Protein AF-A0A7C0Y5J4-F1 (afdb_monomer)

Sequence (290 aa):
MSEIYCEYLAYPEKRGIYLGRISNFKIEWIDSLYAYLISPEVGRLKFRYHKSFNPKFIKEIFTFKKYNKVFIGIKGFEETPEIDIGLSERFLYPKVLVCCCLYRNNLKVIDNILKAIKYADINDIECDILFMYSDPYPQFSPFYLKNIAFKLEKARKIAIRENYDYMMLIEDDVLVPEDAIVTLLDYSHVAPVVAGYYKLYKGDYFGKLCGKKQKGIWLTENDIKNKDFVEVWLTCFGCTLISKIVFRNIAFTTGIDGDFANKCDEFGFKRIIIPKVFCGHIDEEGKIIR

Nearest PDB structures (foldseek):
  8kab-assembly1_h  TM=5.634E-01  e=1.131E-01  Mycolicibacterium smegmatis MC2 155
  2q62-assembly2_F  TM=6.115E-01  e=2.664E-01  Sinorhizobium meliloti
  2fzv-assembly1_A  TM=5.832E-01  e=9.630E-01  Shigella flexneri 2a str. 2457T
  2fzv-assembly1_C  TM=5.676E-01  e=1.478E+00  Shigella flexneri 2a str. 2457T
  2fzv-assembly1_B  TM=5.386E-01  e=1.776E+00  Shigella flexneri 2a str. 2457T

Organism: Desulfofervidus auxilii (NCBI:txid1621989)

Solvent-accessible surface area (backbone atoms only — not comparable to full-atom values): 17068 Å² total; per-residue (Å²): 139,86,83,65,86,55,88,74,89,82,86,90,83,86,91,85,91,87,89,83,83,95,82,78,84,80,86,68,85,50,90,96,42,54,70,45,87,44,74,90,82,72,76,61,68,70,67,55,76,60,91,89,60,66,72,86,43,62,74,43,78,47,76,50,77,56,95,95,37,37,29,44,37,53,41,56,74,94,64,90,73,88,69,59,71,70,70,66,83,84,74,80,47,62,34,33,39,40,36,30,61,36,84,54,95,41,62,71,33,54,56,33,51,52,46,17,48,54,48,25,46,79,67,57,30,50,69,49,81,46,80,41,72,84,59,95,48,62,80,53,88,76,34,41,34,51,32,45,6,52,49,52,36,50,51,41,53,48,37,61,73,76,62,39,47,29,38,32,34,32,36,44,43,32,37,60,47,44,58,37,62,54,60,41,54,74,44,46,86,79,21,53,27,28,22,43,35,36,59,36,82,58,76,101,43,53,75,34,37,53,29,18,59,41,94,94,38,65,35,51,71,77,73,42,59,96,41,80,59,37,77,31,51,30,62,46,57,46,40,25,39,35,27,43,78,48,56,74,74,51,81,47,80,55,50,46,48,67,59,55,27,52,52,29,58,78,72,68,51,48,34,33,35,31,61,83,35,62,27,35,30,43,50,98,88,67,49,80,46,121

Structure (mmCIF, N/CA/C/O backbone):
data_AF-A0A7C0Y5J4-F1
#
_entry.id   AF-A0A7C0Y5J4-F1
#
loop_
_atom_site.group_PDB
_atom_site.id
_atom_site.type_symbol
_atom_site.label_atom_id
_atom_site.label_alt_id
_atom_site.label_comp_id
_atom_site.label_asym_id
_atom_site.label_entity_id
_atom_site.label_seq_id
_atom_site.pdbx_PDB_ins_code
_atom_site.Cartn_x
_atom_site.Cartn_y
_atom_site.Cartn_z
_atom_site.occupancy
_atom_site.B_iso_or_equiv
_atom_site.auth_seq_id
_atom_site.auth_comp_id
_atom_site.auth_asym_id
_atom_site.auth_atom_id
_atom_site.pdbx_PDB_model_num
ATOM 1 N N . MET A 1 1 ? -41.079 -4.374 17.835 1.00 34.44 1 MET A N 1
ATOM 2 C CA . MET A 1 1 ? -39.702 -4.355 18.364 1.00 34.44 1 MET A CA 1
ATOM 3 C C . MET A 1 1 ? -39.413 -2.906 18.659 1.00 34.44 1 MET A C 1
ATOM 5 O O . MET A 1 1 ? -39.765 -2.082 17.825 1.00 34.44 1 MET A O 1
ATOM 9 N N . SER A 1 2 ? -38.888 -2.610 19.838 1.00 26.62 2 SER A N 1
ATOM 10 C CA . SER A 1 2 ? -38.654 -1.240 20.295 1.00 26.62 2 SER A CA 1
ATOM 11 C C . SER A 1 2 ? -37.152 -1.088 20.536 1.00 26.62 2 SER A C 1
ATOM 13 O O . SER A 1 2 ? -36.527 -2.025 21.026 1.00 26.62 2 SER A O 1
ATOM 15 N N . GLU A 1 3 ? -36.562 0.039 20.141 1.00 30.75 3 GLU A N 1
ATOM 16 C CA . GLU A 1 3 ? -35.112 0.268 20.196 1.00 30.75 3 GLU A CA 1
ATOM 17 C C . GLU A 1 3 ? -34.807 1.432 21.146 1.00 30.75 3 GLU A C 1
ATOM 19 O O . GLU A 1 3 ? -35.548 2.413 21.179 1.00 30.75 3 GLU A O 1
ATOM 24 N N . ILE A 1 4 ? -33.723 1.326 21.917 1.00 30.16 4 ILE A N 1
ATOM 25 C CA . ILE A 1 4 ? -33.172 2.424 22.723 1.00 30.16 4 ILE A CA 1
ATOM 26 C C . ILE A 1 4 ? -31.728 2.627 22.271 1.00 30.16 4 ILE A C 1
ATOM 28 O O . ILE A 1 4 ? -30.975 1.659 22.149 1.00 30.16 4 ILE A O 1
ATOM 32 N N . TYR A 1 5 ? -31.355 3.879 22.019 1.00 30.78 5 TYR A N 1
ATOM 33 C CA . TYR A 1 5 ? -30.001 4.279 21.650 1.00 30.78 5 TYR A CA 1
ATOM 34 C C . TYR A 1 5 ? -29.355 4.989 22.841 1.00 30.78 5 TYR A C 1
ATOM 36 O O . TYR A 1 5 ? -29.957 5.897 23.406 1.00 30.78 5 TYR A O 1
ATOM 44 N N . CYS A 1 6 ? -28.136 4.592 23.209 1.00 28.86 6 CYS A N 1
ATOM 45 C CA . CYS A 1 6 ? -27.319 5.319 24.176 1.00 28.86 6 CYS A CA 1
ATOM 46 C C . CYS A 1 6 ? -26.023 5.751 23.480 1.00 28.86 6 CYS A C 1
ATOM 48 O O . CYS A 1 6 ? -25.280 4.913 22.964 1.00 28.86 6 CYS A O 1
ATOM 50 N N . GLU A 1 7 ? -25.770 7.056 23.420 1.00 25.00 7 GLU A N 1
ATOM 51 C CA . GLU A 1 7 ? -24.498 7.605 22.949 1.00 25.00 7 GLU A CA 1
ATOM 52 C C . GLU A 1 7 ? -23.552 7.773 24.135 1.00 25.00 7 GLU A C 1
ATOM 54 O O . GLU A 1 7 ? -23.959 8.258 25.189 1.00 25.00 7 GLU A O 1
ATOM 59 N N . TYR A 1 8 ? -22.291 7.377 23.967 1.00 29.64 8 TYR A N 1
ATOM 60 C CA . TYR A 1 8 ? -21.239 7.668 24.934 1.00 29.64 8 TYR A CA 1
ATOM 61 C C . TYR A 1 8 ? -20.056 8.322 24.219 1.00 29.64 8 TYR A C 1
ATOM 63 O O . TYR A 1 8 ? -19.626 7.854 23.165 1.00 29.64 8 TYR A O 1
ATOM 71 N N . LEU A 1 9 ? -19.548 9.408 24.803 1.00 22.73 9 LEU A N 1
ATOM 72 C CA . LEU A 1 9 ? -18.337 10.118 24.395 1.00 22.73 9 LEU A CA 1
ATOM 73 C C . LEU A 1 9 ? -17.211 9.717 25.353 1.00 22.73 9 LEU A C 1
ATOM 75 O O . LEU A 1 9 ? -17.294 9.998 26.548 1.00 22.73 9 LEU A O 1
ATOM 79 N N . ALA A 1 10 ? -16.158 9.070 24.852 1.00 27.45 10 ALA A N 1
ATOM 80 C CA . ALA A 1 10 ? -14.975 8.743 25.646 1.00 27.45 10 ALA A CA 1
ATOM 81 C C . ALA A 1 10 ? -13.739 9.483 25.110 1.00 27.45 10 ALA A C 1
ATOM 83 O O . ALA A 1 10 ? -13.382 9.348 23.943 1.00 27.45 10 ALA A O 1
ATOM 84 N N . TYR A 1 11 ? -13.088 10.255 25.984 1.00 25.83 11 TYR A N 1
ATOM 85 C CA . TYR A 1 11 ? -11.774 10.868 25.755 1.00 25.83 11 TYR A CA 1
ATOM 86 C C . TYR A 1 11 ? -10.644 9.850 26.041 1.00 25.83 11 TYR A C 1
ATOM 88 O O . TYR A 1 11 ? -10.776 9.082 27.001 1.00 25.83 11 TYR A O 1
ATOM 96 N N . PRO A 1 12 ? -9.531 9.829 25.274 1.00 31.94 12 PRO A N 1
ATOM 97 C CA . PRO A 1 12 ? -8.505 8.799 25.406 1.00 31.94 12 PRO A CA 1
ATOM 98 C C . PRO A 1 12 ? -7.294 9.269 26.228 1.00 31.94 12 PRO A C 1
ATOM 100 O O . PRO A 1 12 ? -6.627 10.227 25.852 1.00 31.94 12 PRO A O 1
ATOM 103 N N . GLU A 1 13 ? -6.919 8.525 27.274 1.00 27.00 13 GLU A N 1
ATOM 104 C CA . GLU A 1 13 ? -5.532 8.492 27.762 1.00 27.00 13 GLU A CA 1
ATOM 105 C C . GLU A 1 13 ? -5.071 7.048 28.083 1.00 27.00 13 GLU A C 1
ATOM 107 O O . GLU A 1 13 ? -5.558 6.407 29.008 1.00 27.00 13 GLU A O 1
ATOM 112 N N . LYS A 1 14 ? -4.113 6.589 27.257 1.00 25.12 14 LYS A N 1
ATOM 113 C CA . LYS A 1 14 ? -3.015 5.597 27.414 1.00 25.12 14 LYS A CA 1
ATOM 114 C C . LYS A 1 14 ? -3.241 4.135 27.906 1.00 25.12 14 LYS A C 1
ATOM 116 O O . LYS A 1 14 ? -3.416 3.879 29.087 1.00 25.12 14 LYS A O 1
ATOM 121 N N . ARG A 1 15 ? -2.926 3.222 26.955 1.00 25.16 15 ARG A N 1
ATOM 122 C CA . ARG A 1 15 ? -2.041 2.008 26.927 1.00 25.16 15 ARG A CA 1
ATOM 123 C C . ARG A 1 15 ? -2.318 0.751 27.797 1.00 25.16 15 ARG A C 1
ATOM 125 O O . ARG A 1 15 ? -2.121 0.792 29.005 1.00 25.16 15 ARG A O 1
ATOM 132 N N . GLY A 1 16 ? -2.482 -0.409 27.120 1.00 22.36 16 GLY A N 1
ATOM 133 C CA . GLY A 1 16 ? -1.905 -1.721 27.520 1.00 22.36 16 GLY A CA 1
ATOM 134 C C . GLY A 1 16 ? -2.767 -3.012 27.404 1.00 22.36 16 GLY A C 1
ATOM 135 O O . GLY A 1 16 ? -3.570 -3.258 28.290 1.00 22.36 16 GLY A O 1
ATOM 136 N N . ILE A 1 17 ? -2.514 -3.819 26.349 1.00 23.14 17 ILE A N 1
ATOM 137 C CA . ILE A 1 17 ? -2.559 -5.302 26.084 1.00 23.14 17 ILE A CA 1
ATOM 138 C C . ILE A 1 17 ? -3.465 -6.266 26.922 1.00 23.14 17 ILE A C 1
ATOM 140 O O . ILE A 1 17 ? -3.307 -6.323 28.138 1.00 23.14 17 ILE A O 1
ATOM 144 N N . TYR A 1 18 ? -4.299 -7.118 26.267 1.00 23.81 18 TYR A N 1
ATOM 145 C CA . TYR A 1 18 ? -4.233 -8.620 26.201 1.00 23.81 18 TYR A CA 1
ATOM 146 C C . TYR A 1 18 ? -5.490 -9.335 25.621 1.00 23.81 18 TYR A C 1
ATOM 148 O O . TYR A 1 18 ? -6.624 -8.949 25.896 1.00 23.81 18 TYR A O 1
ATOM 156 N N . LEU A 1 19 ? -5.216 -10.437 24.894 1.00 22.19 19 LEU A N 1
ATOM 157 C CA . LEU A 1 19 ? -6.080 -11.469 24.273 1.00 22.19 19 LEU A CA 1
ATOM 158 C C . LEU A 1 19 ? -7.063 -12.204 25.214 1.00 22.19 19 LEU A C 1
ATOM 160 O O . LEU A 1 19 ? -6.762 -12.421 26.390 1.00 22.19 19 LEU A O 1
ATOM 164 N N . GLY A 1 20 ? -8.144 -12.772 24.647 1.00 20.27 20 GLY A N 1
ATOM 165 C CA . GLY A 1 20 ? -8.850 -13.907 25.266 1.00 20.27 20 GLY A CA 1
ATOM 166 C C . GLY A 1 20 ? -10.226 -14.298 24.699 1.00 20.27 20 GLY A C 1
ATOM 167 O O . GLY A 1 20 ? -11.223 -13.631 24.942 1.00 20.27 20 GLY A O 1
ATOM 168 N N . ARG A 1 21 ? -10.259 -15.466 24.046 1.00 22.14 21 ARG A N 1
ATOM 169 C CA . ARG A 1 21 ? -11.391 -16.301 23.589 1.00 22.14 21 ARG A CA 1
ATOM 170 C C . ARG A 1 21 ? -12.632 -16.316 24.510 1.00 22.14 21 ARG A C 1
ATOM 172 O O . ARG A 1 21 ? -12.532 -16.565 25.711 1.00 22.14 21 ARG A O 1
ATOM 179 N N . ILE A 1 22 ? -13.817 -16.179 23.906 1.00 28.86 22 ILE A N 1
ATOM 180 C CA . ILE A 1 22 ? -15.131 -16.359 24.545 1.00 28.86 22 ILE A CA 1
ATOM 181 C C . ILE A 1 22 ? -15.380 -17.856 24.768 1.00 28.86 22 ILE A C 1
ATOM 183 O O . ILE A 1 22 ? -15.808 -18.573 23.869 1.00 28.86 22 ILE A O 1
ATOM 187 N N . SER A 1 23 ? -15.109 -18.345 25.975 1.00 24.66 23 SER A N 1
ATOM 188 C CA . SER A 1 23 ? -15.739 -19.582 26.462 1.00 24.66 23 SER A CA 1
ATOM 189 C C . SER A 1 23 ? -15.919 -19.646 27.978 1.00 24.66 23 SER A C 1
ATOM 191 O O . SER A 1 23 ? -16.326 -20.685 28.471 1.00 24.66 23 SER A O 1
ATOM 193 N N . ASN A 1 24 ? -15.647 -18.577 28.735 1.00 25.75 24 ASN A N 1
ATOM 194 C CA . ASN A 1 24 ? -15.862 -18.548 30.185 1.00 25.75 24 ASN A CA 1
ATOM 195 C C . ASN A 1 24 ? -16.089 -17.108 30.669 1.00 25.75 24 ASN A C 1
ATOM 197 O O . ASN A 1 24 ? -15.150 -16.445 31.110 1.00 25.75 24 ASN A O 1
ATOM 201 N N . PHE A 1 25 ? -17.329 -16.616 30.624 1.00 33.91 25 PHE A N 1
ATOM 202 C CA . PHE A 1 25 ? -17.702 -15.515 31.510 1.00 33.91 25 PHE A CA 1
ATOM 203 C C . PHE A 1 25 ? -18.127 -16.091 32.854 1.00 33.91 25 PHE A C 1
ATOM 205 O O . PHE A 1 25 ? -19.089 -16.848 32.953 1.00 33.91 25 PHE A O 1
ATOM 212 N N . LYS A 1 26 ? -17.397 -15.708 33.899 1.00 30.56 26 LYS A N 1
ATOM 213 C CA . LYS A 1 26 ? -17.846 -15.859 35.275 1.00 30.56 26 LYS A CA 1
ATOM 214 C C . LYS A 1 26 ? -18.747 -14.662 35.567 1.00 30.56 26 LYS A C 1
ATOM 216 O O . LYS A 1 26 ? -18.272 -13.529 35.610 1.00 30.56 26 LYS A O 1
ATOM 221 N N . ILE A 1 27 ? -20.044 -14.911 35.704 1.00 35.75 27 ILE A N 1
ATOM 222 C CA . ILE A 1 27 ? -20.973 -13.935 36.272 1.00 35.75 27 ILE A CA 1
ATOM 223 C C . ILE A 1 27 ? -20.566 -13.797 37.738 1.00 35.75 27 ILE A C 1
ATOM 225 O O . ILE A 1 27 ? -20.721 -14.740 38.513 1.00 35.75 27 ILE A O 1
ATOM 229 N N . GLU A 1 28 ? -19.979 -12.665 38.114 1.00 32.00 28 GLU A N 1
ATOM 230 C CA . GLU A 1 28 ? -19.703 -12.381 39.519 1.00 32.00 28 GLU A CA 1
ATOM 231 C C . GLU A 1 28 ? -20.835 -11.531 40.081 1.00 32.00 28 GLU A C 1
ATOM 233 O O . GLU A 1 28 ? -21.078 -10.408 39.641 1.00 32.00 28 GLU A O 1
ATOM 238 N N . TRP A 1 29 ? -21.541 -12.110 41.050 1.00 29.05 29 TRP A N 1
ATOM 239 C CA . TRP A 1 29 ? -22.509 -11.403 41.871 1.00 29.05 29 TRP A CA 1
ATOM 240 C C . TRP A 1 29 ? -21.771 -10.363 42.710 1.00 29.05 29 TRP A C 1
ATOM 242 O O . TRP A 1 29 ? -20.965 -10.705 43.574 1.00 29.05 29 TRP A O 1
ATOM 252 N N . ILE A 1 30 ? -22.057 -9.092 42.456 1.00 33.50 30 ILE A N 1
ATOM 253 C CA . ILE A 1 30 ? -21.698 -7.999 43.351 1.00 33.50 30 ILE A CA 1
ATOM 254 C C . ILE A 1 30 ? -23.027 -7.367 43.729 1.00 33.50 30 ILE A C 1
ATOM 256 O O . ILE A 1 30 ? -23.650 -6.747 42.875 1.00 33.50 30 ILE A O 1
ATOM 260 N N . ASP A 1 31 ? -23.489 -7.634 44.952 1.00 32.06 31 ASP A N 1
ATOM 261 C CA . ASP A 1 31 ? -24.686 -7.084 45.600 1.00 32.06 31 ASP A CA 1
ATOM 262 C C . ASP A 1 31 ? -25.681 -6.396 44.653 1.00 32.06 31 ASP A C 1
ATOM 264 O O . ASP A 1 31 ? -25.620 -5.193 44.392 1.00 32.06 31 ASP A O 1
ATOM 268 N N . SER A 1 32 ? -26.644 -7.174 44.145 1.00 31.02 32 SER A N 1
ATOM 269 C CA . SER A 1 32 ? -27.769 -6.705 43.315 1.00 31.02 32 SER A CA 1
ATOM 270 C C . SER A 1 32 ? -27.401 -6.007 41.988 1.00 31.02 32 SER A C 1
ATOM 272 O O . SER A 1 32 ? -28.232 -5.303 41.409 1.00 31.02 32 SER A O 1
ATOM 274 N N . LEU A 1 33 ? -26.190 -6.234 41.461 1.00 32.16 33 LEU A N 1
ATOM 275 C CA . LEU A 1 33 ? -25.704 -5.635 40.217 1.00 32.16 33 LEU A CA 1
ATOM 276 C C . LEU A 1 33 ? -25.301 -6.682 39.164 1.00 32.16 33 LEU A C 1
ATOM 278 O O . LEU A 1 33 ? -24.493 -7.569 39.432 1.00 32.16 33 LEU A O 1
ATOM 282 N N . TYR A 1 34 ? -25.801 -6.530 37.934 1.00 39.12 34 TYR A N 1
ATOM 283 C CA . TYR A 1 34 ? -25.328 -7.283 36.766 1.00 39.12 34 TYR A CA 1
ATOM 284 C C . TYR A 1 34 ? -24.289 -6.443 36.020 1.00 39.12 34 TYR A C 1
ATOM 286 O O . TYR A 1 34 ? -24.596 -5.321 35.618 1.00 39.12 34 TYR A O 1
ATOM 294 N N . ALA A 1 35 ? -23.074 -6.968 35.843 1.00 34.62 35 ALA A N 1
ATOM 295 C CA . ALA A 1 35 ? -21.979 -6.280 35.162 1.00 34.62 35 ALA A CA 1
ATOM 296 C C . ALA A 1 35 ? -21.511 -7.072 33.930 1.00 34.62 35 ALA A C 1
ATOM 298 O O . ALA A 1 35 ? -21.142 -8.239 34.048 1.00 34.62 35 ALA A O 1
ATOM 299 N N . TYR A 1 36 ? -21.479 -6.425 32.763 1.00 43.66 36 TYR A N 1
ATOM 300 C CA . TYR A 1 36 ? -20.964 -7.004 31.514 1.00 43.66 36 TYR A CA 1
ATOM 301 C C . TYR A 1 36 ? -19.618 -6.383 31.142 1.00 43.66 36 TYR A C 1
ATOM 303 O O . TYR A 1 36 ? -19.475 -5.164 31.191 1.00 43.66 36 TYR A O 1
ATOM 311 N N . LEU A 1 37 ? -18.641 -7.213 30.768 1.00 35.62 37 LEU A N 1
ATOM 312 C CA . LEU A 1 37 ? -17.301 -6.791 30.354 1.00 35.62 37 LEU A CA 1
ATOM 313 C C . LEU A 1 37 ? -17.316 -6.288 28.906 1.00 35.62 37 LEU A C 1
ATOM 315 O O . LEU A 1 37 ? -17.623 -7.064 28.005 1.00 35.62 37 LEU A O 1
ATOM 319 N N . ILE A 1 38 ? -16.941 -5.031 28.667 1.00 43.78 38 ILE A N 1
ATOM 320 C CA . ILE A 1 38 ? -16.843 -4.467 27.314 1.00 43.78 38 ILE A CA 1
ATOM 321 C C . ILE A 1 38 ? -15.473 -3.806 27.129 1.00 43.78 38 ILE A C 1
ATOM 323 O O . ILE A 1 38 ? -14.980 -3.091 28.003 1.00 43.78 38 ILE A O 1
ATOM 327 N N . SER A 1 39 ? -14.833 -4.088 25.992 1.00 39.53 39 SER A N 1
ATOM 328 C CA . SER A 1 39 ? -13.571 -3.458 25.590 1.00 39.53 39 SER A CA 1
ATOM 329 C C . SER A 1 39 ? -13.777 -1.948 25.355 1.00 39.53 39 SER A C 1
ATOM 331 O O . SER A 1 39 ? -14.809 -1.564 24.803 1.00 39.53 39 SER A O 1
ATOM 333 N N . PRO A 1 40 ? -12.842 -1.071 25.765 1.00 36.41 40 PRO A N 1
ATOM 334 C CA . PRO A 1 40 ? -13.028 0.385 25.772 1.00 36.41 40 PRO A CA 1
ATOM 335 C C . PRO A 1 40 ? -13.153 1.081 24.399 1.00 36.41 40 PRO A C 1
ATOM 337 O O . PRO A 1 40 ? -13.309 2.298 24.380 1.00 36.41 40 PRO A O 1
ATOM 340 N N . GLU A 1 41 ? -13.124 0.365 23.273 1.00 38.25 41 GLU A N 1
ATOM 341 C CA . GLU A 1 41 ? -13.124 0.967 21.923 1.00 38.25 41 GLU A CA 1
ATOM 342 C C . GLU A 1 41 ? -14.487 0.947 21.201 1.00 38.25 41 GLU A C 1
ATOM 344 O O . GLU A 1 41 ? -14.592 1.328 20.037 1.00 38.25 41 GLU A O 1
ATOM 349 N N . VAL A 1 42 ? -15.571 0.552 21.875 1.00 40.97 42 VAL A N 1
ATOM 350 C CA . VAL A 1 42 ? -16.879 0.400 21.218 1.00 40.97 42 VAL A CA 1
ATOM 351 C C . VAL A 1 42 ? -17.672 1.713 21.189 1.00 40.97 42 VAL A C 1
ATOM 353 O O . VAL A 1 42 ? -18.189 2.182 22.204 1.00 40.97 42 VAL A O 1
ATOM 356 N N . GLY A 1 43 ? -17.844 2.268 19.987 1.00 39.81 43 GLY A N 1
ATOM 357 C CA . GLY A 1 43 ? -18.888 3.246 19.683 1.00 39.81 43 GLY A CA 1
ATOM 358 C C . GLY A 1 43 ? -20.273 2.586 19.661 1.00 39.81 43 GLY A C 1
ATOM 359 O O . GLY A 1 43 ? -20.471 1.604 18.959 1.00 39.81 43 GLY A O 1
ATOM 360 N N . ARG A 1 44 ? -21.222 3.154 20.421 1.00 37.06 44 ARG A N 1
ATOM 361 C CA . ARG A 1 44 ? -22.654 2.784 20.543 1.00 37.06 44 ARG A CA 1
ATOM 362 C C . ARG A 1 44 ? -22.943 1.290 20.795 1.00 37.06 44 ARG A C 1
ATOM 364 O O . ARG A 1 44 ? -22.905 0.459 19.895 1.00 37.06 44 ARG A O 1
ATOM 371 N N . LEU A 1 45 ? -23.411 0.969 22.002 1.00 40.03 45 LEU A N 1
ATOM 372 C CA . LEU A 1 45 ? -23.995 -0.342 22.298 1.00 40.03 45 LEU A CA 1
ATOM 373 C C . LEU A 1 45 ? -25.465 -0.413 21.887 1.00 40.03 45 LEU A C 1
ATOM 375 O O . LEU A 1 45 ? -26.266 0.453 22.243 1.00 40.03 45 LEU A O 1
ATOM 379 N N . LYS A 1 46 ? -25.826 -1.480 21.167 1.00 39.47 46 LYS A N 1
ATOM 380 C CA . LYS A 1 46 ? -27.211 -1.793 20.804 1.00 39.47 46 LYS A CA 1
ATOM 381 C C . LYS A 1 46 ? -27.719 -2.943 21.670 1.00 39.47 46 LYS A C 1
ATOM 383 O O . LYS A 1 46 ? -27.257 -4.069 21.533 1.00 39.47 46 LYS A O 1
ATOM 388 N N . PHE A 1 47 ? -28.705 -2.665 22.518 1.00 42.47 47 PHE A N 1
ATOM 389 C CA . PHE A 1 47 ? -29.407 -3.693 23.285 1.00 42.47 47 PHE A CA 1
ATOM 390 C C . PHE A 1 47 ? -30.610 -4.197 22.482 1.00 42.47 47 PHE A C 1
ATOM 392 O O . PHE A 1 47 ? -31.415 -3.400 21.993 1.00 42.47 47 PHE A O 1
ATOM 399 N N . ARG A 1 48 ? -30.749 -5.518 22.342 1.00 40.72 48 ARG A N 1
ATOM 400 C CA . ARG A 1 48 ? -31.993 -6.157 21.895 1.00 40.72 48 ARG A CA 1
ATOM 401 C C . ARG A 1 48 ? -32.609 -6.859 23.096 1.00 40.72 48 ARG A C 1
ATOM 403 O O . ARG A 1 48 ? -31.909 -7.522 23.845 1.00 40.72 48 ARG A O 1
ATOM 410 N N . TYR A 1 49 ? -33.912 -6.701 23.284 1.00 43.94 49 TYR A N 1
ATOM 411 C CA . TYR A 1 49 ? -34.652 -7.402 24.327 1.00 43.94 49 TYR A CA 1
ATOM 412 C C . TYR A 1 49 ? -35.879 -8.087 23.734 1.00 43.94 49 TYR A C 1
ATOM 414 O O . TYR A 1 49 ? -36.442 -7.646 22.725 1.00 43.94 49 TYR A O 1
ATOM 422 N N . HIS A 1 50 ? -36.276 -9.197 24.354 1.00 38.12 50 HIS A N 1
ATOM 423 C CA . HIS A 1 50 ? -37.445 -9.967 23.948 1.00 38.12 50 HIS A CA 1
ATOM 424 C C . HIS A 1 50 ? -38.726 -9.120 24.069 1.00 38.12 50 HIS A C 1
ATOM 426 O O . HIS A 1 50 ? -38.820 -8.246 24.925 1.00 38.12 50 HIS A O 1
ATOM 432 N N . LYS A 1 51 ? -39.750 -9.363 23.236 1.00 43.62 51 LYS A N 1
ATOM 433 C CA . LYS A 1 51 ? -40.990 -8.547 23.224 1.00 43.62 51 LYS A CA 1
ATOM 434 C C . LYS A 1 51 ? -41.764 -8.555 24.552 1.00 43.62 51 LYS A C 1
ATOM 436 O O . LYS A 1 51 ? -42.569 -7.657 24.771 1.00 43.62 51 LYS A O 1
ATOM 441 N N . SER A 1 52 ? -41.546 -9.558 25.400 1.00 43.44 52 SER A N 1
ATOM 442 C CA . SER A 1 52 ? -42.125 -9.642 26.749 1.00 43.44 52 SER A CA 1
ATOM 443 C C . SER A 1 52 ? -41.399 -8.768 27.777 1.00 43.44 52 SER A C 1
ATOM 445 O O . SER A 1 52 ? -41.904 -8.582 28.879 1.00 43.44 52 SER A O 1
ATOM 447 N N . PHE A 1 53 ? -40.231 -8.221 27.435 1.00 44.66 53 PHE A N 1
ATOM 448 C CA . PHE A 1 53 ? -39.448 -7.363 28.312 1.00 44.66 53 PHE A CA 1
ATOM 449 C C . PHE A 1 53 ? -39.977 -5.928 28.263 1.00 44.66 53 PHE A C 1
ATOM 451 O O . PHE A 1 53 ? -40.048 -5.306 27.200 1.00 44.66 53 PHE A O 1
ATOM 458 N N . ASN A 1 54 ? -40.346 -5.392 29.425 1.00 54.44 54 ASN A N 1
ATOM 459 C CA . ASN A 1 54 ? -40.813 -4.020 29.555 1.00 54.44 54 ASN A CA 1
ATOM 460 C C . ASN A 1 54 ? -39.626 -3.102 29.915 1.00 54.44 54 ASN A C 1
ATOM 462 O O . ASN A 1 54 ? -39.142 -3.142 31.047 1.00 54.44 54 ASN A O 1
ATOM 466 N N . PRO A 1 55 ? -39.156 -2.237 28.999 1.00 51.66 55 PRO A N 1
ATOM 467 C CA . PRO A 1 55 ? -37.979 -1.395 29.225 1.00 51.66 55 PRO A CA 1
ATOM 468 C C . PRO A 1 55 ? -38.152 -0.365 30.353 1.00 51.66 55 PRO A C 1
ATOM 470 O O . PRO A 1 55 ? -37.162 0.208 30.796 1.00 51.66 55 PRO A O 1
ATOM 473 N N . LYS A 1 56 ? -39.374 -0.155 30.868 1.00 58.59 56 LYS A N 1
ATOM 474 C CA . LYS A 1 56 ? -39.639 0.725 32.022 1.00 58.59 56 LYS A CA 1
ATOM 475 C C . LYS A 1 56 ? -38.979 0.259 33.328 1.00 58.59 56 LYS A C 1
ATOM 477 O O . LYS A 1 56 ? -38.936 1.036 34.277 1.00 58.59 56 LYS A O 1
ATOM 482 N N . PHE A 1 57 ? -38.481 -0.977 33.390 1.00 54.78 57 PHE A N 1
ATOM 483 C CA . PHE A 1 57 ? -37.771 -1.506 34.559 1.00 54.78 57 PHE A CA 1
ATOM 484 C C . PHE A 1 57 ? -36.278 -1.150 34.584 1.00 54.78 57 PHE A C 1
ATOM 486 O O . PHE A 1 57 ? -35.639 -1.263 35.626 1.00 54.78 57 PHE A O 1
ATOM 493 N N . ILE A 1 58 ? -35.715 -0.657 33.478 1.00 57.56 58 ILE A N 1
ATOM 494 C CA . ILE A 1 58 ? -34.346 -0.139 33.475 1.00 57.56 58 ILE A CA 1
ATOM 495 C C . ILE A 1 58 ? -34.378 1.254 34.104 1.00 57.56 58 ILE A C 1
ATOM 497 O O . ILE A 1 58 ? -34.776 2.226 33.465 1.00 57.56 58 ILE A O 1
ATOM 501 N N . LYS A 1 59 ? -33.979 1.344 35.375 1.00 57.09 59 LYS A N 1
ATOM 502 C CA . LYS A 1 59 ? -33.900 2.624 36.090 1.00 57.09 59 LYS A CA 1
ATOM 503 C C . LYS A 1 59 ? -32.633 3.386 35.721 1.00 57.09 59 LYS A C 1
ATOM 505 O O . LYS A 1 59 ? -32.655 4.609 35.663 1.00 57.09 59 LYS A O 1
ATOM 510 N N . GLU A 1 60 ? -31.542 2.664 35.480 1.00 56.62 60 GLU A N 1
ATOM 511 C CA . GLU A 1 60 ? -30.235 3.256 35.211 1.00 56.62 60 GLU A CA 1
ATOM 512 C C . GLU A 1 60 ? -29.363 2.288 34.400 1.00 56.62 60 GLU A C 1
ATOM 514 O O . GLU A 1 60 ? -29.293 1.096 34.710 1.00 56.62 60 GLU A O 1
ATOM 519 N N . ILE A 1 61 ? -28.683 2.809 33.377 1.00 57.84 61 ILE A N 1
ATOM 520 C CA . ILE A 1 61 ? -27.550 2.151 32.719 1.00 57.84 61 ILE A CA 1
ATOM 521 C C . ILE A 1 61 ? -26.336 3.005 33.039 1.00 57.84 61 ILE A C 1
ATOM 523 O O . ILE A 1 61 ? -26.349 4.209 32.787 1.00 57.84 61 ILE A O 1
ATOM 527 N N . PHE A 1 62 ? -25.290 2.395 33.574 1.00 53.00 62 PHE A N 1
ATOM 528 C CA . PHE A 1 62 ? -24.068 3.112 33.898 1.00 53.00 62 PHE A CA 1
ATOM 529 C C . PHE A 1 62 ? -22.846 2.298 33.510 1.00 53.00 62 PHE A C 1
ATOM 531 O O . PHE A 1 62 ? -22.865 1.069 33.457 1.00 53.00 62 PHE A O 1
ATOM 538 N N . THR A 1 63 ? -21.756 3.003 33.240 1.00 49.81 63 THR A N 1
ATOM 539 C CA . THR A 1 63 ? -20.450 2.396 33.011 1.00 49.81 63 THR A CA 1
ATOM 540 C C . THR A 1 63 ? -19.580 2.596 34.235 1.00 49.81 63 THR A C 1
ATOM 542 O O . THR A 1 63 ? -19.546 3.694 34.788 1.00 49.81 63 THR A O 1
ATOM 545 N N . PHE A 1 64 ? -18.812 1.587 34.626 1.00 46.41 64 PHE A N 1
ATOM 546 C CA . PHE A 1 64 ? -17.772 1.759 35.636 1.00 46.41 64 PHE A CA 1
ATOM 547 C C . PHE A 1 64 ? -16.482 1.061 35.215 1.00 46.41 64 PHE A C 1
ATOM 549 O O . PHE A 1 64 ? -16.500 0.079 34.474 1.00 46.41 64 PHE A O 1
ATOM 556 N N . LYS A 1 65 ? -15.342 1.590 35.665 1.00 42.91 65 LYS A N 1
ATOM 557 C CA . LYS A 1 65 ? -14.025 0.996 35.416 1.00 42.91 65 LYS A CA 1
ATOM 558 C C . LYS A 1 65 ? -13.551 0.245 36.654 1.00 42.91 65 LYS A C 1
ATOM 560 O O . LYS A 1 65 ? -13.534 0.807 37.745 1.00 42.91 65 LYS A O 1
ATOM 565 N N . LYS A 1 66 ? -13.121 -1.005 36.482 1.00 39.91 66 LYS A N 1
ATOM 566 C CA . LYS A 1 66 ? -12.456 -1.795 37.533 1.00 39.91 66 LYS A CA 1
ATOM 567 C C . LYS A 1 66 ? -11.355 -2.636 36.893 1.00 39.91 66 LYS A C 1
ATOM 569 O O . LYS A 1 66 ? -11.578 -3.208 35.835 1.00 39.91 66 LYS A O 1
ATOM 574 N N . TYR A 1 67 ? -10.168 -2.700 37.494 1.00 41.03 67 TYR A N 1
ATOM 575 C CA . TYR A 1 67 ? -9.039 -3.496 36.974 1.00 41.03 67 TYR A CA 1
ATOM 576 C C . TYR A 1 67 ? -8.753 -3.281 35.472 1.00 41.03 67 TYR A C 1
ATOM 578 O O . TYR A 1 67 ? -8.604 -4.242 34.723 1.00 41.03 67 TYR A O 1
ATOM 586 N N . ASN A 1 68 ? -8.733 -2.022 35.019 1.00 40.69 68 ASN A N 1
ATOM 587 C CA . ASN A 1 68 ? -8.515 -1.639 33.612 1.00 40.69 68 ASN A CA 1
ATOM 588 C C . ASN A 1 68 ? -9.551 -2.177 32.607 1.00 40.69 68 ASN A C 1
ATOM 590 O O . ASN A 1 68 ? -9.311 -2.177 31.404 1.00 40.69 68 ASN A O 1
ATOM 594 N N . LYS A 1 69 ? -10.726 -2.592 33.083 1.00 41.44 69 LYS A N 1
ATOM 595 C CA . LYS A 1 69 ? -11.847 -3.073 32.271 1.00 41.44 69 LYS A CA 1
ATOM 596 C C . LYS A 1 69 ? -13.036 -2.121 32.402 1.00 41.44 69 LYS A C 1
ATOM 598 O O . LYS A 1 69 ? -13.263 -1.584 33.489 1.00 41.44 69 LYS A O 1
ATOM 603 N N . VAL A 1 70 ? -13.775 -1.897 31.311 1.00 44.59 70 VAL A N 1
ATOM 604 C CA . VAL A 1 70 ? -15.046 -1.155 31.334 1.00 44.59 70 VAL A CA 1
ATOM 605 C C . VAL A 1 70 ? -16.176 -2.157 31.526 1.00 44.59 70 VAL A C 1
ATOM 607 O O . VAL A 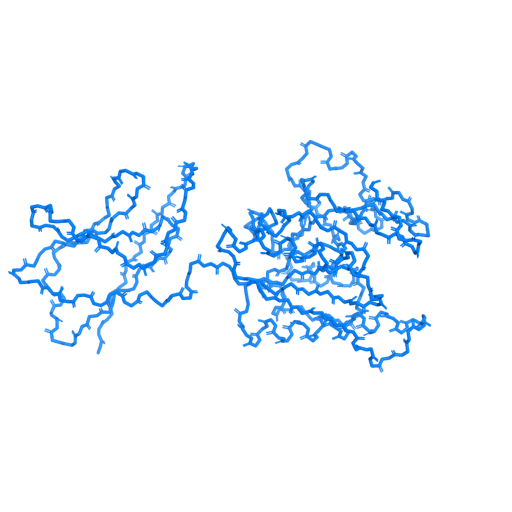1 70 ? -16.271 -3.157 30.816 1.00 44.59 70 VAL A O 1
ATOM 610 N N . PHE A 1 71 ? -17.022 -1.886 32.508 1.00 48.12 71 PHE A N 1
ATOM 611 C CA . PHE A 1 71 ? -18.208 -2.669 32.800 1.00 48.12 71 PHE A CA 1
ATOM 612 C C . PHE A 1 71 ? -19.447 -1.844 32.502 1.00 48.12 71 PHE A C 1
ATOM 614 O O . PHE A 1 71 ? -19.470 -0.653 32.813 1.00 48.12 71 PHE A O 1
ATOM 621 N N . ILE A 1 72 ? -20.481 -2.479 31.958 1.00 55.44 72 ILE A N 1
ATOM 622 C CA . ILE A 1 72 ? -21.830 -1.908 31.936 1.00 55.44 72 ILE A CA 1
ATOM 623 C C . ILE A 1 72 ? -22.639 -2.541 33.051 1.00 55.44 72 ILE A C 1
ATOM 625 O O . ILE A 1 72 ? -22.848 -3.754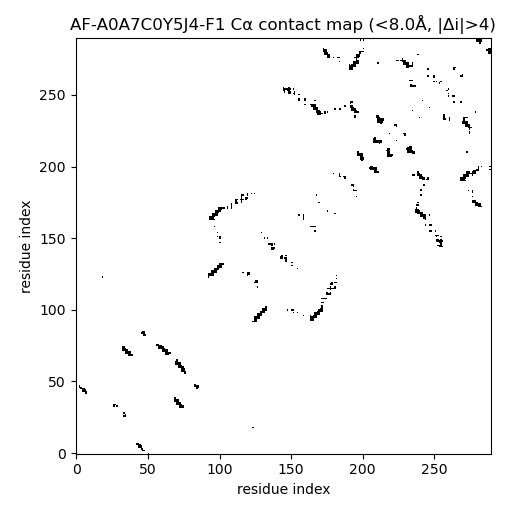 33.056 1.00 55.44 72 ILE A O 1
ATOM 629 N N . GLY A 1 73 ? -23.070 -1.698 33.984 1.00 54.56 73 GLY A N 1
ATOM 630 C CA . GLY A 1 73 ? -24.057 -2.010 35.000 1.00 54.56 73 GLY A CA 1
ATOM 631 C C . GLY A 1 73 ? -25.448 -1.602 34.531 1.00 54.56 73 GLY A C 1
ATOM 632 O O . GLY A 1 73 ? -25.632 -0.515 33.979 1.00 54.56 73 GLY A O 1
ATOM 633 N N . ILE A 1 74 ? -26.435 -2.461 34.769 1.00 60.44 74 ILE A N 1
ATOM 634 C CA . ILE A 1 74 ? -27.851 -2.121 34.598 1.00 60.44 74 ILE A CA 1
ATOM 635 C C . ILE A 1 74 ? -28.532 -2.274 35.957 1.00 60.44 74 ILE A C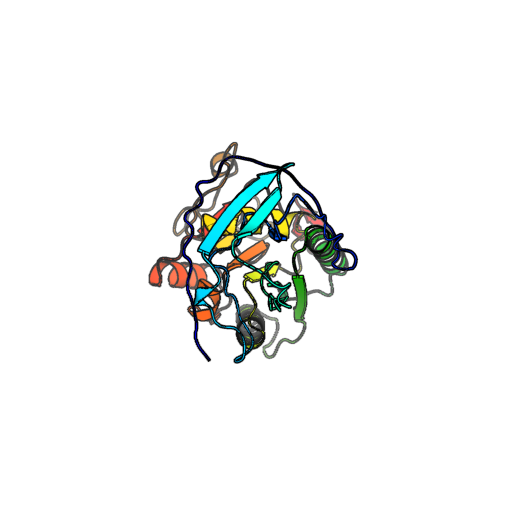 1
ATOM 637 O O . ILE A 1 74 ? -28.441 -3.330 36.585 1.00 60.44 74 ILE A O 1
ATOM 641 N N . LYS A 1 75 ? -29.207 -1.219 36.420 1.00 54.91 75 LYS A N 1
ATOM 642 C CA . LYS A 1 75 ? -29.903 -1.179 37.711 1.00 54.91 75 LYS A CA 1
ATOM 643 C C . LYS A 1 75 ? -31.415 -1.163 37.496 1.00 54.91 75 LYS A C 1
ATOM 645 O O . LYS A 1 75 ? -31.917 -0.358 36.711 1.00 54.91 75 LYS A O 1
ATOM 650 N N . GLY A 1 76 ? -32.139 -1.998 38.248 1.00 55.59 76 GLY A N 1
ATOM 651 C CA . GLY A 1 76 ? -33.609 -1.946 38.313 1.00 55.59 76 GLY A CA 1
ATOM 652 C C . GLY A 1 76 ? -34.374 -3.258 38.109 1.00 55.59 76 GLY A C 1
ATOM 653 O O . GLY A 1 76 ? -35.575 -3.200 37.874 1.00 55.59 76 GLY A O 1
ATOM 654 N N . PHE A 1 77 ? -33.733 -4.422 38.217 1.00 54.03 77 PHE A N 1
ATOM 655 C CA . PHE A 1 77 ? -34.412 -5.711 38.049 1.00 54.03 77 PHE A CA 1
ATOM 656 C C . PHE A 1 77 ? -34.908 -6.290 39.382 1.00 54.03 77 PHE A C 1
ATOM 658 O O . PHE A 1 77 ? -34.118 -6.422 40.313 1.00 54.03 77 PHE A O 1
ATOM 665 N N . GLU A 1 78 ? -36.193 -6.652 39.457 1.00 46.50 78 GLU A N 1
ATOM 666 C CA . GLU A 1 78 ? -36.746 -7.501 40.533 1.00 46.50 78 GLU A CA 1
ATOM 667 C C . GLU A 1 78 ? -36.592 -9.002 40.210 1.00 46.50 78 GLU A C 1
ATOM 669 O O . GLU A 1 78 ? -36.492 -9.816 41.121 1.00 46.50 78 GLU A O 1
ATOM 674 N N . GLU A 1 79 ? -36.460 -9.361 38.927 1.00 46.75 79 GLU A N 1
ATOM 675 C CA . GLU A 1 79 ? -36.187 -10.722 38.443 1.00 46.75 79 GLU A CA 1
ATOM 676 C C . GLU A 1 79 ? -35.101 -10.695 37.359 1.00 46.75 79 GLU A C 1
ATOM 678 O O . GLU A 1 79 ? -35.024 -9.741 36.584 1.00 46.75 79 GLU A O 1
ATOM 683 N N . THR A 1 80 ? -34.250 -11.726 37.310 1.00 41.66 80 THR A N 1
ATOM 684 C CA . THR A 1 80 ? -33.124 -11.856 36.371 1.00 41.66 80 THR A CA 1
ATOM 685 C C . THR A 1 80 ? -33.624 -11.918 34.924 1.00 41.66 80 THR A C 1
ATOM 687 O O . THR A 1 80 ? -34.166 -12.949 34.524 1.00 41.66 80 THR A O 1
ATOM 690 N N . PRO A 1 81 ? -33.448 -10.877 34.090 1.00 42.84 81 PRO A N 1
ATOM 691 C CA . PRO A 1 81 ? -33.764 -11.006 32.680 1.00 42.84 81 PRO A CA 1
ATOM 692 C C . PRO A 1 81 ? -32.625 -11.744 31.981 1.00 42.84 81 PRO A C 1
ATOM 694 O O . PRO A 1 81 ? -31.456 -11.384 32.135 1.00 42.84 81 PRO A O 1
ATOM 697 N N . GLU A 1 82 ? -32.963 -12.719 31.144 1.00 38.41 82 GLU A N 1
ATOM 698 C CA . GLU A 1 82 ? -32.063 -13.139 30.073 1.00 38.41 82 GLU A CA 1
ATOM 699 C C . GLU A 1 82 ? -31.926 -11.972 29.087 1.00 38.41 82 GLU A C 1
ATOM 701 O O . GLU A 1 82 ? -32.829 -11.670 28.302 1.00 38.41 82 GLU A O 1
ATOM 706 N N . ILE A 1 83 ? -30.805 -11.257 29.174 1.00 42.91 83 ILE A N 1
ATOM 707 C CA . ILE A 1 83 ? -30.436 -10.223 28.211 1.00 42.91 83 ILE A CA 1
ATOM 708 C C . ILE A 1 83 ? -29.534 -10.885 27.176 1.00 42.91 83 ILE A C 1
ATOM 710 O O . ILE A 1 83 ? -28.353 -11.117 27.424 1.00 42.91 83 ILE A O 1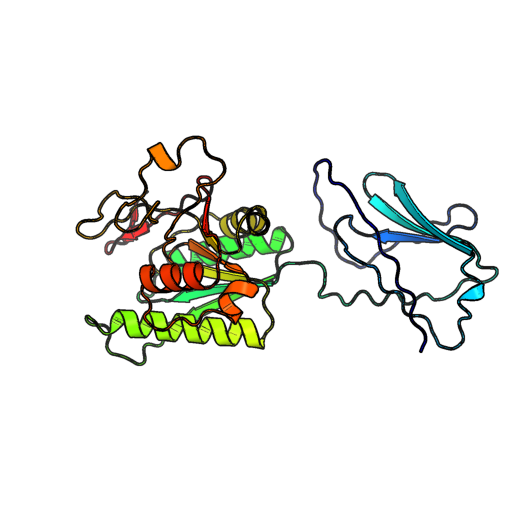
ATOM 714 N N . ASP A 1 84 ? -30.092 -11.165 26.001 1.00 38.16 84 ASP A N 1
ATOM 715 C CA . ASP A 1 84 ? -29.303 -11.545 24.835 1.00 38.16 84 ASP A CA 1
ATOM 716 C C . ASP A 1 84 ? -28.626 -10.289 24.266 1.00 38.16 84 ASP A C 1
ATOM 718 O O . ASP A 1 84 ? -29.194 -9.524 23.475 1.00 38.16 84 ASP A O 1
ATOM 722 N N . ILE A 1 85 ? -27.404 -10.025 24.730 1.00 45.50 85 ILE A N 1
ATOM 723 C CA . ILE A 1 85 ? -26.537 -9.028 24.111 1.00 45.50 85 ILE A CA 1
ATOM 724 C C . ILE A 1 85 ? -25.986 -9.666 22.839 1.00 45.50 85 ILE A C 1
ATOM 726 O O . ILE A 1 85 ? -24.882 -10.204 22.824 1.00 45.50 85 ILE A O 1
ATOM 730 N N . GLY A 1 86 ? -26.766 -9.585 21.762 1.00 38.41 86 GLY A N 1
ATOM 731 C CA . GLY A 1 86 ? -26.319 -9.924 20.418 1.00 38.41 86 GLY A CA 1
ATOM 732 C C . GLY A 1 86 ? -25.226 -8.961 19.954 1.00 38.41 86 GLY A C 1
ATOM 733 O O . GLY A 1 86 ? -25.476 -8.076 19.135 1.00 38.41 86 GLY A O 1
ATOM 734 N N . LEU A 1 87 ? -24.013 -9.118 20.482 1.00 39.47 87 LEU A N 1
ATOM 735 C CA . LEU A 1 87 ? -22.802 -8.624 19.849 1.00 39.47 87 LEU A CA 1
ATOM 736 C C . LEU A 1 87 ? -22.657 -9.465 18.586 1.00 39.47 87 LEU A C 1
ATOM 738 O O . LEU A 1 87 ? -22.304 -10.638 18.663 1.00 39.47 87 LEU A O 1
ATOM 742 N N . SER A 1 88 ? -22.986 -8.919 17.412 1.00 40.06 88 SER A N 1
ATOM 743 C CA . SER A 1 88 ? -22.583 -9.617 16.194 1.00 40.06 88 SER A CA 1
ATOM 744 C C . SER A 1 88 ? -21.059 -9.669 16.223 1.00 40.06 88 SER A C 1
ATOM 746 O O . SER A 1 88 ? -20.426 -8.614 16.193 1.00 40.06 88 SER A O 1
ATOM 748 N N . GLU A 1 89 ? -20.491 -10.871 16.305 1.00 45.50 89 GLU A N 1
ATOM 749 C CA . GLU A 1 89 ? -19.055 -11.149 16.488 1.00 45.50 89 GLU A CA 1
ATOM 750 C C . GLU A 1 89 ? -18.144 -10.383 15.511 1.00 45.50 89 GLU A C 1
ATOM 752 O O . GLU A 1 89 ? -16.967 -10.167 15.770 1.00 45.50 89 GLU A O 1
ATOM 757 N N . ARG A 1 90 ? -18.713 -9.887 14.411 1.00 44.88 90 ARG A N 1
ATOM 758 C CA . ARG A 1 90 ? -18.055 -9.142 13.338 1.00 44.88 90 ARG A CA 1
ATOM 759 C C . ARG A 1 90 ? -17.577 -7.720 13.677 1.00 44.88 90 ARG A C 1
ATOM 761 O O . ARG A 1 90 ? -17.206 -7.004 12.754 1.00 44.88 90 ARG A O 1
ATOM 768 N N . PHE A 1 91 ? -17.638 -7.275 14.934 1.00 48.06 91 PHE A N 1
ATOM 769 C CA . PHE A 1 91 ? -17.363 -5.873 15.298 1.00 48.06 91 PHE A CA 1
ATOM 770 C C . PHE A 1 91 ? -15.998 -5.582 15.921 1.00 48.06 91 PHE A C 1
ATOM 772 O O . PHE A 1 91 ? -15.723 -4.411 16.164 1.00 48.06 91 PHE A O 1
ATOM 779 N N . LEU A 1 92 ? -15.156 -6.575 16.206 1.00 65.25 92 LEU A N 1
ATOM 780 C CA . LEU A 1 92 ? -13.989 -6.308 17.057 1.00 65.25 92 LEU A CA 1
ATOM 781 C C . LEU A 1 92 ? -12.667 -6.128 16.313 1.00 65.25 92 LEU A C 1
ATOM 783 O O . LEU A 1 92 ? -11.789 -5.459 16.846 1.00 65.25 92 LEU A O 1
ATOM 787 N N . TYR A 1 93 ? -12.534 -6.646 15.093 1.00 81.00 93 TYR A N 1
ATOM 788 C CA . TYR A 1 93 ? -11.224 -6.783 14.463 1.00 81.00 93 TYR A CA 1
ATOM 789 C C . TYR A 1 93 ? -11.221 -6.252 13.029 1.00 81.00 93 TYR A C 1
ATOM 791 O O . TYR A 1 93 ? -12.135 -6.580 12.268 1.00 81.00 93 TYR A O 1
ATOM 799 N N . PRO A 1 94 ? -10.226 -5.431 12.636 1.00 93.06 94 PRO A N 1
ATOM 800 C CA . PRO A 1 94 ? -10.088 -4.992 11.254 1.00 93.06 94 PRO A CA 1
ATOM 801 C C . PRO A 1 94 ? -9.974 -6.194 10.315 1.00 93.06 94 PRO A C 1
ATOM 803 O O . PRO A 1 94 ? -9.131 -7.066 10.532 1.00 93.06 94 PRO A O 1
ATOM 806 N N . LYS A 1 95 ? -10.775 -6.217 9.243 1.00 95.56 95 LYS A N 1
ATOM 807 C CA . LYS A 1 95 ? -10.650 -7.227 8.185 1.00 95.56 95 LYS A CA 1
ATOM 808 C C . LYS A 1 95 ? -9.816 -6.680 7.023 1.00 95.56 95 LYS A C 1
ATOM 810 O O . LYS A 1 95 ? -10.231 -5.740 6.334 1.00 95.56 95 LYS A O 1
ATOM 815 N N . VAL A 1 96 ? -8.649 -7.275 6.777 1.00 97.94 96 VAL A N 1
ATOM 816 C CA . VAL A 1 96 ? -7.654 -6.831 5.786 1.00 97.94 96 VAL A CA 1
ATOM 817 C C . VAL A 1 96 ? -7.519 -7.848 4.653 1.00 97.94 96 VAL A C 1
ATOM 819 O O . VAL A 1 96 ? -7.273 -9.029 4.885 1.00 97.94 96 VAL A O 1
ATOM 822 N N . LEU A 1 97 ? -7.641 -7.388 3.405 1.00 98.31 97 LEU A N 1
ATOM 823 C CA . LEU A 1 97 ? -7.288 -8.190 2.233 1.00 98.31 97 LEU A CA 1
ATOM 824 C C . LEU A 1 97 ? -5.843 -7.887 1.831 1.00 98.31 97 LEU A C 1
ATOM 826 O O . LEU A 1 97 ? -5.562 -6.818 1.283 1.00 98.31 97 LEU A O 1
ATOM 830 N N . VAL A 1 98 ? -4.933 -8.828 2.062 1.00 97.88 98 VAL A N 1
ATOM 831 C CA . VAL A 1 98 ? -3.537 -8.731 1.624 1.00 97.88 98 VAL A CA 1
ATOM 832 C C . VAL A 1 98 ? -3.434 -9.199 0.175 1.00 97.88 98 VAL A C 1
ATOM 834 O O . VAL A 1 98 ? -3.696 -10.353 -0.155 1.00 97.88 98 VAL A O 1
ATOM 837 N N . CYS A 1 99 ? -3.070 -8.286 -0.716 1.00 96.94 99 CYS A N 1
ATOM 838 C CA . CYS A 1 99 ? -3.057 -8.475 -2.159 1.00 96.94 99 CYS A CA 1
ATOM 839 C C . CYS A 1 99 ? -1.617 -8.466 -2.663 1.00 96.94 99 CYS A C 1
ATOM 841 O O . CYS A 1 99 ? -0.915 -7.470 -2.486 1.00 96.94 99 CYS A O 1
ATOM 843 N N . CYS A 1 100 ? -1.206 -9.524 -3.361 1.00 95.06 100 CYS A N 1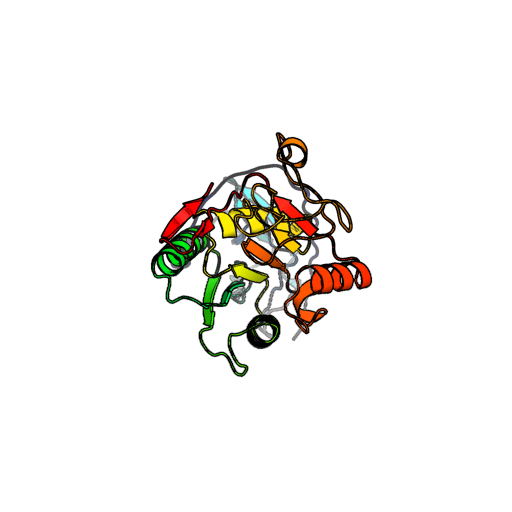
ATOM 844 C CA . CYS A 1 100 ? 0.102 -9.567 -4.003 1.00 95.06 100 CYS A CA 1
ATOM 845 C C . CYS A 1 100 ? -0.024 -9.900 -5.495 1.00 95.06 100 CYS A C 1
ATOM 847 O O . CYS A 1 100 ? -0.497 -10.973 -5.894 1.00 95.06 100 CYS A O 1
ATOM 849 N N . CYS A 1 101 ? 0.376 -8.939 -6.328 1.00 91.38 101 CYS A N 1
ATOM 850 C CA . CYS A 1 101 ? 0.411 -9.062 -7.782 1.00 91.38 101 CYS A CA 1
ATOM 851 C C . CYS A 1 101 ? 1.689 -9.792 -8.199 1.00 91.38 101 CYS A C 1
ATOM 853 O O . CYS A 1 101 ? 2.680 -9.157 -8.538 1.00 91.38 101 CYS A O 1
ATOM 855 N N . LEU A 1 102 ? 1.664 -11.122 -8.181 1.00 84.12 102 LEU A N 1
ATOM 856 C CA . LEU A 1 102 ? 2.833 -11.930 -8.515 1.00 84.12 102 LEU A CA 1
ATOM 857 C C . LEU A 1 102 ? 3.135 -11.871 -10.018 1.00 84.12 102 LEU A C 1
ATOM 859 O O . LEU A 1 102 ? 2.276 -12.196 -10.846 1.00 84.12 102 LEU A O 1
ATOM 863 N N . TYR A 1 103 ? 4.357 -11.458 -10.357 1.00 77.56 103 TYR A N 1
ATOM 864 C CA . TYR A 1 103 ? 4.969 -11.609 -11.681 1.00 77.56 103 TYR A CA 1
ATOM 865 C C . TYR A 1 103 ? 5.993 -12.739 -11.684 1.00 77.56 103 TYR A C 1
ATOM 867 O O . TYR A 1 103 ? 6.149 -13.455 -12.672 1.00 77.56 103 TYR A O 1
ATOM 875 N N . ARG A 1 104 ? 6.674 -12.917 -10.554 1.00 73.62 104 ARG A N 1
ATOM 876 C CA . ARG A 1 104 ? 7.658 -13.959 -10.292 1.00 73.62 104 ARG A CA 1
ATOM 877 C C . ARG A 1 104 ? 7.075 -14.906 -9.248 1.00 73.62 104 ARG A C 1
ATOM 879 O O . ARG A 1 104 ? 6.447 -14.473 -8.284 1.00 73.62 104 ARG A O 1
ATOM 886 N N . ASN A 1 105 ? 7.318 -16.209 -9.393 1.00 74.88 105 ASN A N 1
ATOM 887 C CA . ASN A 1 105 ? 7.019 -17.195 -8.345 1.00 74.88 105 ASN A CA 1
ATOM 888 C C . ASN A 1 105 ? 8.039 -17.071 -7.196 1.00 74.88 105 ASN A C 1
ATOM 890 O O . ASN A 1 105 ? 8.805 -17.993 -6.917 1.00 74.88 105 ASN A O 1
ATOM 894 N N . ASN A 1 106 ? 8.095 -15.898 -6.562 1.00 83.62 106 ASN A N 1
ATOM 895 C CA . ASN A 1 106 ? 9.076 -15.565 -5.544 1.00 83.62 106 ASN A CA 1
ATOM 896 C C . ASN A 1 106 ? 8.633 -16.104 -4.179 1.00 83.62 106 ASN A C 1
ATOM 898 O O . ASN A 1 106 ? 7.981 -15.416 -3.394 1.00 83.62 106 ASN A O 1
ATOM 902 N N . LEU A 1 107 ? 9.006 -17.355 -3.895 1.00 87.50 107 LEU A N 1
ATOM 903 C CA . LEU A 1 107 ? 8.665 -18.031 -2.638 1.00 87.50 107 LEU A CA 1
ATOM 904 C C . LEU A 1 107 ? 9.118 -17.242 -1.398 1.00 87.50 107 LEU A C 1
ATOM 906 O O . LEU A 1 107 ? 8.426 -17.264 -0.388 1.00 87.50 107 LEU A O 1
ATOM 910 N N . LYS A 1 108 ? 10.217 -16.475 -1.486 1.00 89.69 108 LYS A N 1
ATOM 911 C CA . LYS A 1 108 ? 10.689 -15.637 -0.370 1.00 89.69 108 LYS A CA 1
ATOM 912 C C . LYS A 1 108 ? 9.685 -14.541 -0.003 1.00 89.69 108 LYS A C 1
ATOM 914 O O . LYS A 1 108 ? 9.530 -14.249 1.179 1.00 89.69 108 LYS A O 1
ATOM 919 N N . VAL A 1 109 ? 9.020 -13.941 -0.993 1.00 90.62 109 VAL A N 1
ATOM 920 C CA . VAL A 1 109 ? 7.983 -12.922 -0.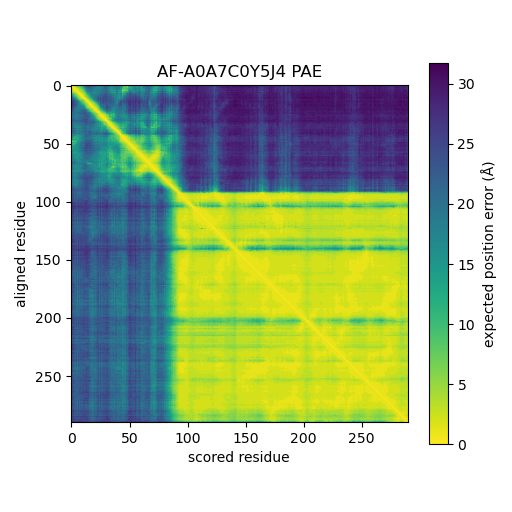756 1.00 90.62 109 VAL A CA 1
ATOM 921 C C . VAL A 1 109 ? 6.729 -13.566 -0.184 1.00 90.62 109 VAL A C 1
ATOM 923 O O . VAL A 1 109 ? 6.185 -13.060 0.789 1.00 90.62 109 VAL A O 1
ATOM 926 N N . ILE A 1 110 ? 6.322 -14.725 -0.703 1.00 91.06 110 ILE A N 1
ATOM 927 C CA . ILE A 1 110 ? 5.188 -15.485 -0.156 1.00 91.06 110 ILE A CA 1
ATOM 928 C C . ILE A 1 110 ? 5.424 -15.811 1.325 1.00 91.06 110 ILE A C 1
ATOM 930 O O . ILE A 1 110 ? 4.599 -15.455 2.164 1.00 91.06 110 ILE A O 1
ATOM 934 N N . ASP A 1 111 ? 6.571 -16.405 1.662 1.00 93.12 111 ASP A N 1
ATOM 935 C CA . ASP A 1 111 ? 6.931 -16.735 3.045 1.00 93.12 111 ASP A CA 1
ATOM 936 C C . ASP A 1 111 ? 6.972 -15.491 3.941 1.00 93.12 111 ASP A C 1
ATOM 938 O O . ASP A 1 111 ? 6.552 -15.529 5.098 1.00 93.12 111 ASP A O 1
ATOM 942 N N . ASN A 1 112 ? 7.477 -14.373 3.418 1.00 95.81 112 ASN A N 1
ATOM 943 C CA . ASN A 1 112 ? 7.530 -13.109 4.138 1.00 95.81 112 ASN A CA 1
ATOM 944 C C . ASN A 1 112 ? 6.134 -12.533 4.426 1.00 95.81 112 ASN A C 1
ATOM 946 O O . ASN A 1 112 ? 5.867 -12.145 5.563 1.00 95.81 112 ASN A O 1
ATOM 950 N N . ILE A 1 113 ? 5.227 -12.555 3.449 1.00 93.06 113 ILE A N 1
ATOM 951 C CA . ILE A 1 113 ? 3.843 -12.108 3.636 1.00 93.06 113 ILE A CA 1
ATOM 952 C C . ILE A 1 113 ? 3.120 -13.006 4.648 1.00 93.06 113 ILE A C 1
ATOM 954 O O . ILE A 1 113 ? 2.419 -12.503 5.524 1.00 93.06 113 ILE A O 1
ATOM 958 N N . LEU A 1 114 ? 3.316 -14.328 4.582 1.00 93.88 114 LEU A N 1
ATOM 959 C CA . LEU A 1 114 ? 2.704 -15.263 5.532 1.00 93.88 114 LEU A CA 1
ATOM 960 C C . LEU A 1 114 ? 3.160 -15.010 6.976 1.00 93.88 114 LEU A C 1
ATOM 962 O O . LEU A 1 114 ? 2.358 -15.138 7.901 1.00 93.88 114 LEU A O 1
ATOM 966 N N . LYS A 1 115 ? 4.419 -14.606 7.186 1.00 96.25 115 LYS A N 1
ATOM 967 C CA . LYS A 1 115 ? 4.901 -14.184 8.511 1.00 96.25 115 LYS A CA 1
ATOM 968 C C . LYS A 1 115 ? 4.203 -12.916 8.995 1.00 96.25 115 LYS A C 1
ATOM 970 O O . LYS A 1 115 ? 3.781 -12.883 10.147 1.00 96.25 115 LYS A O 1
ATOM 975 N N . ALA A 1 116 ? 4.031 -11.922 8.122 1.00 94.31 116 ALA A N 1
ATOM 976 C CA . ALA A 1 116 ? 3.317 -10.697 8.473 1.00 94.31 116 ALA A CA 1
ATOM 977 C C . ALA A 1 116 ? 1.840 -10.958 8.817 1.00 94.31 116 ALA A C 1
ATOM 979 O O . ALA A 1 116 ? 1.327 -10.432 9.800 1.00 94.31 116 ALA A O 1
ATOM 980 N N . ILE A 1 117 ? 1.172 -11.841 8.070 1.00 92.12 117 ILE A N 1
ATOM 981 C CA . ILE A 1 117 ? -0.204 -12.271 8.366 1.00 92.12 117 ILE A CA 1
ATOM 982 C C . ILE A 1 117 ? -0.284 -13.003 9.702 1.00 92.12 117 ILE A C 1
ATOM 984 O O . ILE A 1 117 ? -1.159 -12.705 10.507 1.00 92.12 117 ILE A O 1
ATOM 988 N N . LYS A 1 118 ? 0.642 -13.928 9.975 1.00 91.69 118 LYS A N 1
ATOM 989 C CA . LYS A 1 118 ? 0.686 -14.628 11.264 1.00 91.69 118 LYS A CA 1
ATOM 990 C C . LYS A 1 118 ? 0.863 -13.649 12.426 1.00 91.69 118 LYS A C 1
ATOM 992 O O . LYS A 1 118 ? 0.268 -13.844 13.481 1.00 91.69 118 LYS A O 1
ATOM 997 N N . TYR A 1 119 ? 1.681 -12.614 12.243 1.00 91.69 119 TYR A N 1
ATOM 998 C CA . TYR A 1 119 ? 1.842 -11.562 13.239 1.00 91.69 119 TYR A CA 1
ATOM 999 C C . TYR A 1 119 ? 0.567 -10.714 13.397 1.00 91.69 119 TYR A C 1
ATOM 1001 O O . TYR A 1 119 ? 0.218 -10.332 14.508 1.00 91.69 119 TYR A O 1
ATOM 1009 N N . ALA A 1 120 ? -0.161 -10.434 12.318 1.00 89.50 120 ALA A N 1
ATOM 1010 C CA . ALA A 1 120 ? -1.443 -9.737 12.392 1.00 89.50 120 ALA A CA 1
ATOM 1011 C C . ALA A 1 120 ? -2.512 -10.569 13.133 1.00 89.50 120 ALA A C 1
ATOM 1013 O O . ALA A 1 120 ? -3.207 -10.038 13.993 1.00 89.50 120 ALA A O 1
ATOM 1014 N N . ASP A 1 121 ? -2.577 -11.878 12.877 1.00 86.31 121 ASP A N 1
ATOM 1015 C CA . ASP A 1 121 ? -3.523 -12.811 13.511 1.00 86.31 121 ASP A CA 1
ATOM 1016 C C . ASP A 1 121 ? -3.349 -12.871 15.040 1.00 86.31 121 ASP A C 1
ATOM 1018 O O . ASP A 1 121 ? -4.315 -12.756 15.789 1.00 86.31 121 ASP A O 1
ATOM 1022 N N . ILE A 1 122 ? -2.105 -12.925 15.539 1.00 88.69 122 ILE A N 1
ATOM 1023 C CA . ILE A 1 122 ? -1.842 -12.871 16.994 1.00 88.69 122 ILE A CA 1
ATOM 1024 C C . ILE A 1 122 ? -2.182 -11.513 17.634 1.00 88.69 122 ILE A C 1
ATOM 1026 O O . ILE A 1 122 ? -2.212 -11.417 18.860 1.00 88.69 122 ILE A O 1
ATOM 1030 N N . ASN A 1 123 ? -2.395 -10.473 16.823 1.00 90.06 123 ASN A N 1
ATOM 1031 C CA . ASN A 1 123 ? -2.841 -9.144 17.244 1.00 90.06 123 ASN A CA 1
ATOM 1032 C C . ASN A 1 123 ? -4.327 -8.922 16.920 1.00 90.06 123 ASN A C 1
ATOM 1034 O O . ASN A 1 123 ? -4.767 -7.781 16.792 1.00 90.06 123 ASN A O 1
ATOM 1038 N N . ASP A 1 124 ? -5.081 -10.015 16.784 1.00 92.06 124 ASP A N 1
ATOM 1039 C CA . ASP A 1 124 ? -6.505 -10.032 16.493 1.00 92.06 124 ASP A CA 1
ATOM 1040 C C . ASP A 1 124 ? -6.878 -9.192 15.248 1.00 92.06 124 ASP A C 1
ATOM 1042 O O . ASP A 1 124 ? -7.764 -8.341 15.277 1.00 92.06 124 ASP A O 1
ATOM 1046 N N . ILE A 1 125 ? -6.181 -9.395 14.129 1.00 91.62 125 ILE A N 1
ATOM 1047 C CA . ILE A 1 125 ? -6.529 -8.797 12.830 1.00 91.62 125 ILE A CA 1
ATOM 1048 C C . ILE A 1 125 ? -6.868 -9.918 11.854 1.00 91.62 125 ILE A C 1
ATOM 1050 O O . ILE A 1 125 ? -6.031 -10.767 11.544 1.00 91.62 125 ILE A O 1
ATOM 1054 N N . GLU A 1 126 ? -8.083 -9.888 11.308 1.00 94.25 126 GLU A N 1
ATOM 1055 C CA . GLU A 1 126 ? -8.525 -10.878 10.329 1.00 94.25 126 GLU A CA 1
ATOM 1056 C C . GLU A 1 126 ? -7.888 -10.570 8.970 1.00 94.25 126 GLU A C 1
ATOM 1058 O O . GLU A 1 126 ? -8.227 -9.584 8.313 1.00 94.25 126 GLU A O 1
ATOM 1063 N N . CYS A 1 127 ? -6.964 -11.422 8.532 1.00 94.44 127 CYS A N 1
ATOM 1064 C CA . CYS A 1 127 ? -6.286 -11.277 7.250 1.00 94.44 127 CYS A CA 1
ATOM 1065 C C . CYS A 1 127 ? -6.660 -12.408 6.294 1.00 94.44 127 CYS A C 1
ATOM 1067 O O . CYS A 1 127 ? -6.426 -13.578 6.586 1.00 94.44 127 CYS A O 1
ATOM 1069 N N . ASP A 1 128 ? -7.128 -12.044 5.104 1.00 95.50 128 ASP A N 1
ATOM 1070 C CA . ASP A 1 128 ? -7.186 -12.956 3.962 1.00 95.50 128 ASP A CA 1
ATOM 1071 C C . ASP A 1 128 ? -6.090 -12.589 2.962 1.00 95.50 128 ASP A C 1
ATOM 1073 O O . ASP A 1 128 ? -5.715 -11.420 2.833 1.00 95.50 128 ASP A O 1
ATOM 1077 N N . ILE A 1 129 ? -5.596 -13.575 2.215 1.00 95.56 129 ILE A N 1
ATOM 1078 C CA . ILE A 1 129 ? -4.548 -13.370 1.216 1.00 95.56 129 ILE A CA 1
ATOM 1079 C C . ILE A 1 129 ? -5.024 -13.687 -0.197 1.00 95.56 129 ILE A C 1
ATOM 1081 O O . ILE A 1 129 ? -5.666 -14.704 -0.455 1.00 95.56 129 ILE A O 1
ATOM 1085 N N . LEU A 1 130 ? -4.658 -12.816 -1.135 1.00 95.06 130 LEU A N 1
ATOM 1086 C CA . LEU A 1 130 ? -4.933 -12.967 -2.554 1.00 95.06 130 LEU A CA 1
ATOM 1087 C C . LEU A 1 130 ? -3.640 -12.852 -3.367 1.00 95.06 130 LEU A C 1
ATOM 1089 O O . LEU A 1 130 ? -3.184 -11.757 -3.705 1.00 95.06 130 LEU A O 1
ATOM 1093 N N . PHE A 1 131 ? -3.092 -14.008 -3.737 1.00 93.62 131 PHE A N 1
ATOM 1094 C CA . PHE A 1 131 ? -2.009 -14.120 -4.711 1.00 93.62 131 PHE A CA 1
ATOM 1095 C C . PHE A 1 131 ? -2.564 -14.140 -6.136 1.00 93.62 131 PHE A C 1
ATOM 1097 O O . PHE A 1 131 ? -3.419 -14.960 -6.478 1.00 93.62 131 PHE A O 1
ATOM 1104 N N . MET A 1 132 ? -2.085 -13.233 -6.988 1.00 91.94 132 MET A N 1
ATOM 1105 C CA . MET A 1 132 ? -2.621 -13.051 -8.338 1.00 91.94 132 MET A CA 1
ATOM 1106 C C . MET A 1 132 ? -1.567 -13.311 -9.413 1.00 91.94 132 MET A C 1
ATOM 1108 O O . MET A 1 132 ? -0.774 -12.432 -9.736 1.00 91.94 132 MET A O 1
ATOM 1112 N N . TYR A 1 133 ? -1.628 -14.499 -10.015 1.00 87.75 133 TYR A N 1
ATOM 1113 C CA . TYR A 1 133 ? -0.710 -14.947 -11.075 1.00 87.75 133 TYR A CA 1
ATOM 1114 C C . TYR A 1 133 ? -1.227 -14.696 -12.498 1.00 87.75 133 TYR A C 1
ATOM 1116 O O . TYR A 1 133 ? -0.459 -14.682 -13.451 1.00 87.75 133 TYR A O 1
ATOM 1124 N N . SER A 1 134 ? -2.544 -14.544 -12.665 1.00 86.50 134 SER A N 1
ATOM 1125 C CA . SER A 1 134 ? -3.163 -14.491 -13.992 1.00 86.50 134 SER A CA 1
ATOM 1126 C C . SER A 1 134 ? -2.970 -13.127 -14.649 1.00 86.50 134 SER A C 1
ATOM 1128 O O . SER A 1 134 ? -3.451 -12.120 -14.127 1.00 86.50 134 SER A O 1
ATOM 1130 N N . ASP A 1 135 ? -2.379 -13.140 -15.841 1.00 90.19 135 ASP A N 1
ATOM 1131 C CA . ASP A 1 135 ? -2.178 -11.976 -16.702 1.00 90.19 135 ASP A CA 1
ATOM 1132 C C . ASP A 1 135 ? -3.023 -12.117 -17.980 1.00 90.19 135 ASP A C 1
ATOM 1134 O O . ASP A 1 135 ? -2.736 -12.986 -18.803 1.00 90.19 135 ASP A O 1
ATOM 1138 N N . PRO A 1 136 ? -4.087 -11.312 -18.167 1.00 91.19 136 PRO A N 1
ATOM 1139 C CA . PRO A 1 136 ? -4.886 -11.352 -19.394 1.00 91.19 136 PRO A CA 1
ATOM 1140 C C . PRO A 1 136 ? -4.216 -10.635 -20.576 1.00 91.19 136 PRO A C 1
ATOM 1142 O O . PRO A 1 136 ? -4.680 -10.766 -21.708 1.00 91.19 136 PRO A O 1
ATOM 1145 N N . TYR A 1 137 ? -3.152 -9.863 -20.331 1.00 92.25 137 TYR A N 1
ATOM 1146 C CA . TYR A 1 137 ? -2.379 -9.168 -21.358 1.00 92.25 137 TYR A CA 1
ATOM 1147 C C . TYR A 1 137 ? -0.937 -9.697 -21.410 1.00 92.25 137 TYR A C 1
ATOM 1149 O O . TYR A 1 137 ? -0.444 -10.233 -20.416 1.00 92.25 137 TYR A O 1
ATOM 1157 N N . PRO A 1 138 ? -0.218 -9.514 -22.533 1.00 89.81 138 PRO A N 1
ATOM 1158 C CA . PRO A 1 138 ? 1.187 -9.904 -22.625 1.00 89.81 138 PRO A CA 1
ATOM 1159 C C . PRO A 1 138 ? 2.070 -9.244 -21.550 1.00 89.81 138 PRO A C 1
ATOM 1161 O O . PRO A 1 138 ? 1.790 -8.134 -21.106 1.00 89.81 138 PRO A O 1
ATOM 1164 N N . GLN A 1 139 ? 3.159 -9.900 -21.142 1.00 83.06 139 GLN A N 1
ATOM 1165 C CA . GLN A 1 139 ? 4.016 -9.422 -20.040 1.00 83.06 139 GLN A CA 1
ATOM 1166 C C . GLN A 1 139 ? 5.069 -8.369 -20.438 1.00 83.06 139 GLN A C 1
ATOM 1168 O O . GLN A 1 139 ? 5.794 -7.868 -19.583 1.00 83.06 139 GLN A O 1
ATOM 1173 N N . PHE A 1 140 ? 5.168 -7.998 -21.715 1.00 82.56 140 PHE A N 1
ATOM 1174 C CA . PHE A 1 140 ? 6.126 -6.990 -22.181 1.00 82.56 140 PHE A CA 1
ATOM 1175 C C . PHE A 1 140 ? 5.568 -5.561 -22.098 1.00 82.56 140 PHE A C 1
ATOM 1177 O O . PHE A 1 140 ? 4.359 -5.335 -22.034 1.00 82.56 140 PHE A O 1
ATOM 1184 N N . SER A 1 141 ? 6.459 -4.567 -22.101 1.00 73.75 141 SER A N 1
ATOM 1185 C CA . SER A 1 141 ? 6.074 -3.150 -22.086 1.00 73.75 141 SER A CA 1
ATOM 1186 C C . SER A 1 141 ? 5.205 -2.779 -23.302 1.00 73.75 141 SER A C 1
ATOM 1188 O O . SER A 1 141 ? 5.515 -3.218 -24.409 1.00 73.75 141 SER A O 1
ATOM 1190 N N . PRO A 1 142 ? 4.134 -1.973 -23.144 1.00 76.94 142 PRO A N 1
ATOM 1191 C CA . PRO A 1 142 ? 3.634 -1.350 -21.909 1.00 76.94 142 PRO A CA 1
ATOM 1192 C C . PRO A 1 142 ? 2.541 -2.176 -21.197 1.00 76.94 142 PRO A C 1
ATOM 1194 O O . PRO A 1 142 ? 1.881 -1.687 -20.282 1.00 76.94 142 PRO A O 1
ATOM 1197 N N . PHE A 1 143 ? 2.291 -3.412 -21.632 1.00 86.69 143 PHE A N 1
ATOM 1198 C CA . PHE A 1 143 ? 1.148 -4.219 -21.200 1.00 86.69 143 PHE A CA 1
ATOM 1199 C C . PHE A 1 143 ? 1.247 -4.708 -19.750 1.00 86.69 143 PHE A C 1
ATOM 1201 O O . PHE A 1 143 ? 0.208 -4.938 -19.130 1.00 86.69 143 PHE A O 1
ATOM 1208 N N . TYR A 1 144 ? 2.449 -4.773 -19.166 1.00 88.19 144 TYR A N 1
ATOM 1209 C CA . TYR A 1 144 ? 2.618 -5.162 -17.759 1.00 88.19 144 TYR A CA 1
ATOM 1210 C C . TYR A 1 144 ? 1.814 -4.266 -16.796 1.00 88.19 144 TYR A C 1
ATOM 1212 O O . TYR A 1 144 ? 1.201 -4.783 -15.864 1.00 88.19 144 TYR A O 1
ATOM 1220 N N . LEU A 1 145 ? 1.719 -2.955 -17.065 1.00 91.81 145 LEU A N 1
ATOM 1221 C CA . LEU A 1 145 ? 0.915 -2.016 -16.268 1.00 91.81 145 LEU A CA 1
ATOM 1222 C C . LEU A 1 145 ? -0.583 -2.327 -16.351 1.00 91.81 145 LEU A C 1
ATOM 1224 O O . LEU A 1 145 ? -1.294 -2.243 -15.351 1.00 91.81 145 LEU A O 1
ATOM 1228 N N . LYS A 1 146 ? -1.066 -2.773 -17.520 1.00 94.19 146 LYS A N 1
ATOM 1229 C CA . LYS A 1 146 ? -2.455 -3.232 -17.677 1.00 94.19 146 LYS A CA 1
ATOM 1230 C C . LYS A 1 146 ? -2.727 -4.488 -16.849 1.00 94.19 146 LYS A C 1
ATOM 1232 O O . LYS A 1 146 ? -3.829 -4.632 -16.325 1.00 94.19 146 LYS A O 1
ATOM 1237 N N . ASN A 1 147 ? -1.735 -5.369 -16.702 1.00 93.62 147 ASN A N 1
ATOM 1238 C CA . ASN A 1 147 ? -1.835 -6.527 -15.814 1.00 93.62 147 ASN A CA 1
ATOM 1239 C C . ASN A 1 147 ? -1.867 -6.113 -14.330 1.00 93.62 147 ASN A C 1
ATOM 1241 O O . ASN A 1 147 ? -2.732 -6.618 -13.614 1.00 93.62 147 ASN A O 1
ATOM 1245 N N . ILE A 1 148 ? -1.031 -5.157 -13.876 1.00 93.19 148 ILE A N 1
ATOM 1246 C CA . ILE A 1 148 ? -1.151 -4.578 -12.516 1.00 93.19 148 ILE A CA 1
ATOM 1247 C C . ILE A 1 148 ? -2.566 -4.026 -12.326 1.00 93.19 148 ILE A C 1
ATOM 1249 O O . ILE A 1 148 ? -3.248 -4.411 -11.380 1.00 93.19 148 ILE A O 1
ATOM 1253 N N . ALA A 1 149 ? -3.033 -3.162 -13.235 1.00 95.56 149 ALA A N 1
ATOM 1254 C CA . ALA A 1 149 ? -4.348 -2.530 -13.142 1.00 95.56 149 ALA A CA 1
ATOM 1255 C C . ALA A 1 149 ? -5.469 -3.570 -13.014 1.00 95.56 149 ALA A C 1
ATOM 1257 O O . ALA A 1 149 ? -6.301 -3.493 -12.113 1.00 95.56 149 ALA A O 1
ATOM 1258 N N . PHE A 1 150 ? -5.450 -4.589 -13.878 1.00 95.81 150 PHE A N 1
ATOM 1259 C CA . PHE A 1 150 ? -6.416 -5.681 -13.857 1.00 95.81 150 PHE A CA 1
ATOM 1260 C C . PHE A 1 150 ? -6.422 -6.432 -12.519 1.00 95.81 150 PHE A C 1
ATOM 1262 O O . PHE A 1 150 ? -7.494 -6.674 -11.958 1.00 95.81 150 PHE A O 1
ATOM 1269 N N . LYS A 1 151 ? -5.243 -6.786 -11.993 1.00 95.00 151 LYS A N 1
ATOM 1270 C CA . LYS A 1 151 ? -5.101 -7.499 -10.716 1.00 95.00 151 LYS A CA 1
ATOM 1271 C C . LYS A 1 151 ? -5.578 -6.641 -9.542 1.00 95.00 151 LYS A C 1
ATOM 1273 O O . LYS A 1 151 ? -6.416 -7.093 -8.763 1.00 95.00 151 LYS A O 1
ATOM 1278 N N . LEU A 1 152 ? -5.131 -5.389 -9.456 1.00 96.81 152 LEU A N 1
ATOM 1279 C CA . LEU A 1 152 ? -5.551 -4.458 -8.404 1.00 96.81 152 LEU A CA 1
ATOM 1280 C C . LEU A 1 152 ? -7.064 -4.201 -8.441 1.00 96.81 152 LEU A C 1
ATOM 1282 O O . LEU A 1 152 ? -7.722 -4.226 -7.404 1.00 96.81 152 LEU A O 1
ATOM 1286 N N . GLU A 1 153 ? -7.652 -4.035 -9.626 1.00 97.94 153 GLU A N 1
ATOM 1287 C CA . GLU A 1 153 ? -9.096 -3.846 -9.777 1.00 97.94 153 GLU A CA 1
ATOM 1288 C C . GLU A 1 153 ? -9.892 -5.109 -9.414 1.00 97.94 153 GLU A C 1
ATOM 1290 O O . GLU A 1 153 ? -10.967 -5.025 -8.814 1.00 97.94 153 GLU A O 1
ATOM 1295 N N . LYS A 1 154 ? -9.368 -6.300 -9.729 1.00 97.25 154 LYS A N 1
ATOM 1296 C CA . LYS A 1 154 ? -9.954 -7.571 -9.283 1.00 97.25 154 LYS A CA 1
ATOM 1297 C C . LYS A 1 154 ? -9.933 -7.676 -7.758 1.00 97.25 154 LYS A C 1
ATOM 1299 O O . LYS A 1 154 ? -10.967 -7.986 -7.165 1.00 97.25 154 LYS A O 1
ATOM 1304 N N . ALA A 1 155 ? -8.793 -7.381 -7.135 1.00 97.62 155 ALA A N 1
ATOM 1305 C CA . ALA A 1 155 ? -8.652 -7.359 -5.685 1.00 97.62 155 ALA A CA 1
ATOM 1306 C C . ALA A 1 155 ? -9.618 -6.354 -5.042 1.00 97.62 155 ALA A C 1
ATOM 1308 O O . ALA A 1 155 ? -10.324 -6.695 -4.098 1.00 97.62 155 ALA A O 1
ATOM 1309 N N . ARG A 1 156 ? -9.752 -5.158 -5.626 1.00 98.44 156 ARG A N 1
ATOM 1310 C CA . ARG A 1 156 ? -10.695 -4.121 -5.186 1.00 98.44 156 ARG A CA 1
ATOM 1311 C C . ARG A 1 156 ? -12.142 -4.600 -5.183 1.00 98.44 156 ARG A C 1
ATOM 1313 O O . ARG A 1 156 ? -12.867 -4.401 -4.211 1.00 98.44 156 ARG A O 1
ATOM 1320 N N . LYS A 1 157 ? -12.576 -5.256 -6.262 1.00 98.31 157 LYS A N 1
ATOM 1321 C CA . LYS A 1 157 ? -13.937 -5.802 -6.367 1.00 98.31 157 LYS A CA 1
ATOM 1322 C C . LYS A 1 157 ? -14.204 -6.882 -5.320 1.00 98.31 157 LYS A C 1
ATOM 1324 O O . LYS A 1 157 ? -15.293 -6.898 -4.752 1.00 98.31 157 LYS A O 1
ATOM 1329 N N . ILE A 1 158 ? -13.223 -7.744 -5.044 1.00 97.31 158 ILE A N 1
ATOM 1330 C CA . ILE A 1 158 ? -13.309 -8.744 -3.968 1.00 97.31 158 ILE A CA 1
ATOM 1331 C C . ILE A 1 158 ? -13.404 -8.041 -2.610 1.00 97.31 158 ILE A C 1
ATOM 1333 O O . ILE A 1 158 ? -14.328 -8.324 -1.853 1.00 97.31 158 ILE A O 1
ATOM 1337 N N . ALA A 1 159 ? -12.531 -7.063 -2.348 1.00 98.00 159 ALA A N 1
ATOM 1338 C CA . ALA A 1 159 ? -12.517 -6.311 -1.099 1.00 98.00 159 ALA A CA 1
ATOM 1339 C C . ALA A 1 159 ? -13.878 -5.661 -0.790 1.00 98.00 159 ALA A C 1
ATOM 1341 O O . ALA A 1 159 ? -14.384 -5.730 0.329 1.00 98.00 159 ALA A O 1
ATOM 1342 N N . ILE A 1 160 ? -14.512 -5.072 -1.809 1.00 97.56 160 ILE A N 1
ATOM 1343 C CA . ILE A 1 160 ? -15.848 -4.476 -1.694 1.00 97.56 160 ILE A CA 1
ATOM 1344 C C . ILE A 1 160 ? -16.918 -5.541 -1.456 1.00 97.56 160 ILE A C 1
ATOM 1346 O O . ILE A 1 160 ? -17.753 -5.363 -0.569 1.00 97.56 160 ILE A O 1
ATOM 1350 N N . ARG A 1 161 ? -16.919 -6.619 -2.251 1.00 97.62 161 ARG A N 1
ATOM 1351 C CA . ARG A 1 161 ? -17.951 -7.665 -2.204 1.00 97.62 161 ARG A CA 1
ATOM 1352 C C . ARG A 1 161 ? -17.973 -8.386 -0.859 1.00 97.62 161 ARG A C 1
ATOM 1354 O O . ARG A 1 161 ? -19.044 -8.573 -0.297 1.00 97.62 161 ARG A O 1
ATOM 1361 N N . GLU A 1 162 ? -16.802 -8.727 -0.334 1.00 95.00 162 GLU A N 1
ATOM 1362 C CA . GLU A 1 162 ? -16.654 -9.428 0.948 1.00 95.00 162 GLU A CA 1
ATOM 1363 C C . GLU A 1 162 ? -16.580 -8.467 2.152 1.00 95.00 162 GLU A C 1
ATOM 1365 O O . GLU A 1 162 ? -16.392 -8.893 3.291 1.00 95.00 162 GLU A O 1
ATOM 1370 N N . ASN A 1 163 ? -16.772 -7.163 1.909 1.00 95.25 163 ASN A N 1
ATOM 1371 C CA . ASN A 1 163 ? -16.878 -6.116 2.921 1.00 95.25 163 ASN A CA 1
ATOM 1372 C C . ASN A 1 163 ? -15.623 -5.925 3.800 1.00 95.25 163 ASN A C 1
ATOM 1374 O O . ASN A 1 163 ? -15.762 -5.607 4.978 1.00 95.25 163 ASN A O 1
ATOM 1378 N N . TYR A 1 164 ? -14.420 -6.031 3.233 1.00 96.88 164 TYR A N 1
ATOM 1379 C CA . TYR A 1 164 ? -13.172 -5.716 3.942 1.00 96.88 164 TYR A CA 1
ATOM 1380 C C . TYR A 1 164 ? -13.130 -4.251 4.410 1.00 96.88 164 TYR A C 1
ATOM 1382 O O . TYR A 1 164 ? -13.816 -3.379 3.856 1.00 96.88 164 TYR A O 1
ATOM 1390 N N . ASP A 1 165 ? -12.319 -3.982 5.429 1.00 97.56 165 ASP A N 1
ATOM 1391 C CA . ASP A 1 165 ? -12.072 -2.638 5.965 1.00 97.56 165 ASP A CA 1
ATOM 1392 C C . ASP A 1 165 ? -10.831 -2.007 5.342 1.00 97.56 165 ASP A C 1
ATOM 1394 O O . ASP A 1 165 ? -10.788 -0.795 5.115 1.00 97.56 165 ASP A O 1
ATOM 1398 N N . TYR A 1 166 ? -9.857 -2.845 4.989 1.00 98.69 166 TYR A N 1
ATOM 1399 C CA . TYR A 1 166 ? -8.620 -2.422 4.355 1.00 98.69 166 TYR A CA 1
ATOM 1400 C C . TYR A 1 166 ? -8.191 -3.386 3.250 1.00 98.69 166 TYR A C 1
ATOM 1402 O O . TYR A 1 166 ? -8.483 -4.582 3.276 1.00 98.69 166 TYR A O 1
ATOM 1410 N N . MET A 1 167 ? -7.453 -2.850 2.285 1.00 98.50 167 MET A N 1
ATOM 1411 C CA . MET A 1 167 ? -6.657 -3.611 1.331 1.00 98.50 167 MET A CA 1
ATOM 1412 C C . MET A 1 167 ? -5.189 -3.273 1.550 1.00 98.50 167 MET A C 1
ATOM 1414 O O . MET A 1 167 ? -4.836 -2.099 1.521 1.00 98.50 167 MET A O 1
ATOM 1418 N N . MET A 1 168 ? -4.333 -4.273 1.726 1.00 98.38 168 MET A N 1
ATOM 1419 C CA . MET A 1 168 ? -2.885 -4.077 1.714 1.00 98.38 168 MET A CA 1
ATOM 1420 C C . MET A 1 168 ? -2.327 -4.529 0.371 1.00 98.38 168 MET A C 1
ATOM 1422 O O . MET A 1 168 ? -2.552 -5.662 -0.040 1.00 98.38 168 MET A O 1
ATOM 1426 N N . LEU A 1 169 ? -1.606 -3.648 -0.310 1.00 98.12 169 LEU A N 1
ATOM 1427 C CA . LEU A 1 169 ? -0.897 -3.947 -1.546 1.00 98.12 169 LEU A CA 1
ATOM 1428 C C . LEU A 1 169 ? 0.565 -4.262 -1.225 1.00 98.12 169 LEU A C 1
ATOM 1430 O O . LEU A 1 169 ? 1.203 -3.511 -0.482 1.00 98.12 169 LEU A O 1
ATOM 1434 N N . ILE A 1 170 ? 1.059 -5.377 -1.769 1.00 96.88 170 ILE A N 1
ATOM 1435 C CA . ILE A 1 170 ? 2.454 -5.813 -1.667 1.00 96.88 170 ILE A CA 1
ATOM 1436 C C . ILE A 1 170 ? 2.944 -6.242 -3.055 1.00 96.88 170 ILE A C 1
ATOM 1438 O O . ILE A 1 170 ? 2.311 -7.068 -3.719 1.00 96.88 170 ILE A O 1
ATOM 1442 N N . GLU A 1 171 ? 4.062 -5.678 -3.507 1.00 94.50 171 GLU A N 1
ATOM 1443 C CA . GLU A 1 171 ? 4.710 -6.067 -4.769 1.00 94.50 171 GLU A CA 1
ATOM 1444 C C . GLU A 1 171 ? 5.462 -7.398 -4.617 1.00 94.50 171 GLU A C 1
ATOM 1446 O O . GLU A 1 171 ? 5.829 -7.814 -3.519 1.00 94.50 171 GLU A O 1
ATOM 1451 N N . ASP A 1 172 ? 5.676 -8.104 -5.724 1.00 92.69 172 ASP A N 1
ATOM 1452 C CA . ASP A 1 172 ? 6.224 -9.467 -5.735 1.00 92.69 172 ASP A CA 1
ATOM 1453 C C . ASP A 1 172 ? 7.745 -9.553 -5.544 1.00 92.69 172 ASP A C 1
ATOM 1455 O O . ASP A 1 172 ? 8.338 -10.641 -5.546 1.00 92.69 172 ASP A O 1
ATOM 1459 N N . ASP A 1 173 ? 8.374 -8.401 -5.357 1.00 94.38 173 ASP A N 1
ATOM 1460 C CA . ASP A 1 173 ? 9.766 -8.222 -4.992 1.00 94.38 173 ASP A CA 1
ATOM 1461 C C . ASP A 1 173 ? 9.948 -7.427 -3.688 1.00 94.38 173 ASP A C 1
ATOM 1463 O O . ASP A 1 173 ? 11.082 -7.129 -3.318 1.00 94.38 173 ASP A O 1
ATOM 1467 N N . VAL A 1 174 ? 8.876 -7.146 -2.938 1.00 95.75 174 VAL A N 1
ATOM 1468 C CA . VAL A 1 174 ? 8.949 -6.451 -1.644 1.00 95.75 174 VAL A CA 1
ATOM 1469 C C . VAL A 1 174 ? 8.911 -7.432 -0.477 1.00 95.75 174 VAL A C 1
ATOM 1471 O O . VAL A 1 174 ? 8.087 -8.340 -0.409 1.00 95.75 174 VAL A O 1
ATOM 1474 N N . LEU A 1 175 ? 9.808 -7.214 0.484 1.00 96.69 175 LEU A N 1
ATOM 1475 C CA . LEU A 1 175 ? 9.844 -7.892 1.774 1.00 96.69 175 LEU A CA 1
ATOM 1476 C C . LEU A 1 175 ? 9.352 -6.946 2.867 1.00 96.69 175 LEU A C 1
ATOM 1478 O O . LEU A 1 175 ? 10.088 -6.063 3.313 1.00 96.69 175 LEU A O 1
ATOM 1482 N N . VAL A 1 176 ? 8.119 -7.141 3.316 1.00 97.19 176 VAL A N 1
ATOM 1483 C CA . VAL A 1 176 ? 7.521 -6.365 4.402 1.00 97.19 176 VAL A CA 1
ATOM 1484 C C . VAL A 1 176 ? 8.018 -6.854 5.773 1.00 97.19 176 VAL A C 1
ATOM 1486 O O . VAL A 1 176 ? 8.239 -8.053 5.961 1.00 97.19 176 VAL A O 1
ATOM 1489 N N . PRO A 1 177 ? 8.221 -5.966 6.759 1.00 97.56 177 PRO A N 1
ATOM 1490 C CA . PRO A 1 177 ? 8.411 -6.374 8.152 1.00 97.56 177 PRO A CA 1
ATOM 1491 C C . PRO A 1 177 ? 7.246 -7.231 8.667 1.00 97.56 177 PRO A C 1
ATOM 1493 O O . PRO A 1 177 ? 6.113 -7.075 8.213 1.00 97.56 177 PRO A O 1
ATOM 1496 N N . GLU A 1 178 ? 7.505 -8.117 9.632 1.00 97.88 178 GLU A N 1
ATOM 1497 C CA . GLU A 1 178 ? 6.457 -8.982 10.203 1.00 97.88 178 GLU A CA 1
ATOM 1498 C C . GLU A 1 178 ? 5.340 -8.157 10.864 1.00 97.88 178 GLU A C 1
ATOM 1500 O O . GLU A 1 178 ? 4.166 -8.480 10.744 1.00 97.88 178 GLU A O 1
ATOM 1505 N N . ASP A 1 179 ? 5.685 -7.036 11.488 1.00 97.94 179 ASP A N 1
ATOM 1506 C CA . ASP A 1 179 ? 4.748 -6.129 12.147 1.00 97.94 179 ASP A CA 1
ATOM 1507 C C . ASP A 1 179 ? 4.098 -5.107 11.199 1.00 97.94 179 ASP A C 1
ATOM 1509 O O . ASP A 1 179 ? 3.311 -4.278 11.648 1.00 97.94 179 ASP A O 1
ATOM 1513 N N . ALA A 1 180 ? 4.382 -5.147 9.891 1.00 98.25 180 ALA A N 1
ATOM 1514 C CA . ALA A 1 180 ? 3.968 -4.098 8.959 1.00 98.25 180 ALA A CA 1
ATOM 1515 C C . ALA A 1 180 ? 2.449 -3.863 8.937 1.00 98.25 180 ALA A C 1
ATOM 1517 O O . ALA A 1 180 ? 2.020 -2.714 8.948 1.00 98.25 180 ALA A O 1
ATOM 1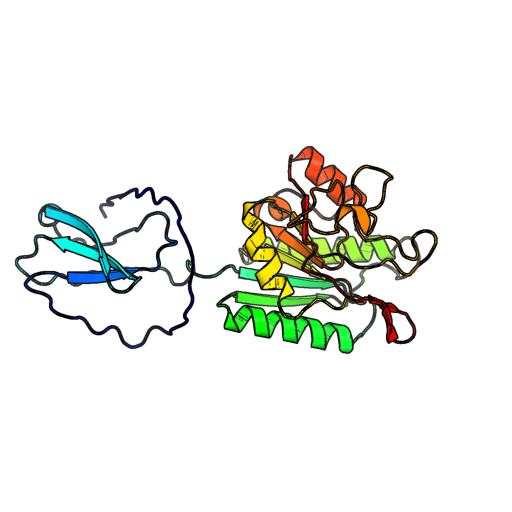518 N N . ILE A 1 181 ? 1.626 -4.920 8.933 1.00 98.25 181 ILE A N 1
ATOM 1519 C CA . ILE A 1 181 ? 0.156 -4.787 8.894 1.00 98.25 181 ILE A CA 1
ATOM 1520 C C . ILE A 1 181 ? -0.347 -4.032 10.131 1.00 98.25 181 ILE A C 1
ATOM 1522 O O . ILE A 1 181 ? -1.083 -3.055 9.996 1.00 98.25 181 ILE A O 1
ATOM 1526 N N . VAL A 1 182 ? 0.091 -4.464 11.317 1.00 97.81 182 VAL A N 1
ATOM 1527 C CA . VAL A 1 182 ? -0.273 -3.863 12.609 1.00 97.81 182 VAL A CA 1
ATOM 1528 C C . VAL A 1 182 ? 0.193 -2.409 12.650 1.00 97.81 182 VAL A C 1
ATOM 1530 O O . VAL A 1 182 ? -0.608 -1.500 12.853 1.00 97.81 182 VAL A O 1
ATOM 1533 N N . THR A 1 183 ? 1.470 -2.177 12.341 1.00 98.25 183 THR A N 1
ATOM 1534 C CA . THR A 1 183 ? 2.072 -0.845 12.382 1.00 98.25 183 THR A CA 1
ATOM 1535 C C . THR A 1 183 ? 1.419 0.115 11.384 1.00 98.25 183 THR A C 1
ATOM 1537 O O . THR A 1 183 ? 1.276 1.289 11.692 1.00 98.25 183 THR A O 1
ATOM 1540 N N . LEU A 1 184 ? 0.985 -0.325 10.197 1.00 98.50 184 LEU A N 1
ATOM 1541 C CA . LEU A 1 184 ? 0.265 0.549 9.259 1.00 98.50 184 LEU A CA 1
ATOM 1542 C C . LEU A 1 184 ? -1.177 0.830 9.716 1.00 98.50 184 LEU A C 1
ATOM 1544 O O . LEU A 1 184 ? -1.657 1.955 9.555 1.00 98.50 184 LEU A O 1
ATOM 1548 N N . LEU A 1 185 ? -1.861 -0.157 10.304 1.00 97.94 185 LEU A N 1
ATOM 1549 C CA . LEU A 1 185 ? -3.207 0.014 10.864 1.00 97.94 185 LEU A CA 1
ATOM 1550 C C . LEU A 1 185 ? -3.229 1.024 12.012 1.00 97.94 185 LEU A C 1
ATOM 1552 O O . LEU A 1 185 ? -4.147 1.845 12.060 1.00 97.94 185 LEU A O 1
ATOM 1556 N N . ASP A 1 186 ? -2.196 1.048 12.855 1.00 97.38 186 ASP A N 1
ATOM 1557 C CA . ASP A 1 186 ? -2.054 2.032 13.935 1.00 97.38 186 ASP A CA 1
ATOM 1558 C C . ASP A 1 186 ? -2.103 3.480 13.426 1.00 97.38 186 ASP A C 1
ATOM 1560 O O . ASP A 1 186 ? -2.533 4.370 14.153 1.00 97.38 186 ASP A O 1
ATOM 1564 N N . TYR A 1 187 ? -1.733 3.733 12.164 1.00 98.19 187 TYR A N 1
ATOM 1565 C CA . TYR A 1 187 ? -1.761 5.061 11.538 1.00 98.19 187 TYR A CA 1
ATOM 1566 C C . TYR A 1 187 ? -2.952 5.281 10.594 1.00 98.19 187 TYR A C 1
ATOM 1568 O O . TYR A 1 187 ? -3.086 6.362 10.015 1.00 98.19 187 TYR A O 1
ATOM 1576 N N . SER A 1 188 ? -3.858 4.309 10.461 1.00 96.94 188 SER A N 1
ATOM 1577 C CA . SER A 1 188 ? -5.045 4.414 9.591 1.00 96.94 188 SER A CA 1
ATOM 1578 C C . SER A 1 188 ? -6.004 5.544 9.993 1.00 96.94 188 SER A C 1
ATOM 1580 O O . SER A 1 188 ? -6.746 6.064 9.159 1.00 96.94 188 SER A O 1
ATOM 1582 N N . HIS A 1 189 ? -5.951 5.980 11.255 1.00 95.94 189 HIS A N 1
ATOM 1583 C CA . HIS A 1 189 ? -6.697 7.134 11.756 1.00 95.94 189 HIS A CA 1
ATOM 1584 C C . HIS A 1 189 ? -6.101 8.487 11.315 1.00 95.94 189 HIS A C 1
ATOM 1586 O O . HIS A 1 189 ? -6.797 9.500 11.346 1.00 95.94 189 HIS A O 1
ATOM 1592 N N . VAL A 1 190 ? -4.825 8.521 10.907 1.00 97.56 190 VAL A N 1
ATOM 1593 C CA . VAL A 1 190 ? -4.126 9.736 10.446 1.00 97.56 190 VAL A CA 1
ATOM 1594 C C . VAL A 1 190 ? -4.406 9.993 8.967 1.00 97.56 190 VAL A C 1
ATOM 1596 O O . VAL A 1 190 ? -4.645 11.134 8.562 1.00 97.56 190 VAL A O 1
ATOM 1599 N N . ALA A 1 191 ? -4.372 8.938 8.151 1.00 98.44 191 ALA A N 1
ATOM 1600 C CA . ALA A 1 191 ? -4.641 9.025 6.725 1.00 98.44 191 ALA A CA 1
ATOM 1601 C C . ALA A 1 191 ? -5.292 7.741 6.194 1.00 98.44 191 ALA A C 1
ATOM 1603 O O . ALA A 1 191 ? -4.954 6.643 6.628 1.00 98.44 191 ALA A O 1
ATOM 1604 N N . PRO A 1 192 ? -6.177 7.858 5.192 1.00 98.56 192 PRO A N 1
ATOM 1605 C CA . PRO A 1 192 ? -6.871 6.710 4.621 1.00 98.56 192 PRO A CA 1
ATOM 1606 C C . PRO A 1 192 ? -6.003 5.861 3.675 1.00 98.56 192 PRO A C 1
ATOM 1608 O O . PRO A 1 192 ? -6.458 4.800 3.235 1.00 98.56 192 PRO A O 1
ATOM 1611 N N . VAL A 1 193 ? -4.791 6.325 3.351 1.00 98.75 193 VAL A N 1
ATOM 1612 C CA . VAL A 1 193 ? -3.747 5.582 2.639 1.00 98.75 193 VAL A CA 1
ATOM 1613 C C . VAL A 1 193 ? -2.448 5.697 3.436 1.00 98.75 193 VAL A C 1
ATOM 1615 O O . VAL A 1 193 ? -1.929 6.798 3.634 1.00 98.75 193 VAL A O 1
ATOM 1618 N N . VAL A 1 194 ? -1.923 4.564 3.888 1.00 98.81 194 VAL A N 1
ATOM 1619 C CA . VAL A 1 194 ? -0.751 4.485 4.768 1.00 98.81 194 VAL A CA 1
ATOM 1620 C C . VAL A 1 194 ? 0.242 3.512 4.157 1.00 98.81 194 VAL A C 1
ATOM 1622 O O . VAL A 1 194 ? -0.138 2.400 3.807 1.00 98.81 194 VAL A O 1
ATOM 1625 N N . ALA A 1 195 ? 1.504 3.899 4.021 1.00 98.69 195 ALA A N 1
ATOM 1626 C CA . ALA A 1 195 ? 2.509 3.056 3.386 1.00 98.69 195 ALA A CA 1
ATOM 1627 C C . ALA A 1 195 ? 3.778 2.906 4.227 1.00 98.69 195 ALA A C 1
ATOM 1629 O O . ALA A 1 195 ? 4.161 3.805 4.978 1.00 98.69 195 ALA A O 1
ATOM 1630 N N . GLY A 1 196 ? 4.450 1.769 4.064 1.00 98.25 196 GLY A N 1
ATOM 1631 C CA . GLY A 1 196 ? 5.866 1.652 4.392 1.0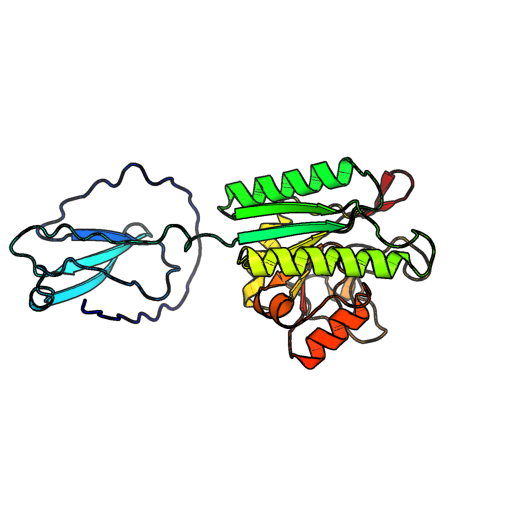0 98.25 196 GLY A CA 1
ATOM 1632 C C . GLY A 1 196 ? 6.727 2.331 3.329 1.00 98.25 196 GLY A C 1
ATOM 1633 O O . GLY A 1 196 ? 6.219 2.911 2.367 1.00 98.25 196 GLY A O 1
ATOM 1634 N N . TYR A 1 197 ? 8.043 2.248 3.484 1.00 97.12 197 TYR A N 1
ATOM 1635 C CA . TYR A 1 197 ? 8.978 2.708 2.461 1.00 97.12 197 TYR A CA 1
ATOM 1636 C C . TYR A 1 197 ? 10.057 1.672 2.169 1.00 97.12 197 TYR A C 1
ATOM 1638 O O . TYR A 1 197 ? 10.349 0.809 2.989 1.00 97.12 197 TYR A O 1
ATOM 1646 N N . TYR A 1 198 ? 10.660 1.777 0.993 1.00 96.12 198 TYR A N 1
ATOM 1647 C CA . TYR A 1 198 ? 11.755 0.940 0.516 1.00 96.12 198 TYR A CA 1
ATOM 1648 C C . TYR A 1 198 ? 12.639 1.741 -0.441 1.00 96.12 198 TYR A C 1
ATOM 1650 O O . TYR A 1 198 ? 12.248 2.812 -0.919 1.00 96.12 198 TYR A O 1
ATOM 1658 N N . LYS A 1 199 ? 13.840 1.234 -0.732 1.00 94.94 199 LYS A N 1
ATOM 1659 C CA . LYS A 1 199 ? 14.741 1.835 -1.724 1.00 94.94 199 LYS A CA 1
ATOM 1660 C C . LYS A 1 199 ? 14.451 1.282 -3.111 1.00 94.94 199 LYS A C 1
ATOM 1662 O O . LYS A 1 199 ? 14.429 0.071 -3.324 1.00 94.94 199 LYS A O 1
ATOM 1667 N N . LEU A 1 200 ? 14.267 2.170 -4.077 1.00 92.25 200 LEU A N 1
ATOM 1668 C CA . LEU A 1 200 ? 14.156 1.798 -5.481 1.00 92.25 200 LEU A CA 1
ATOM 1669 C C . LEU A 1 200 ? 15.514 1.289 -5.977 1.00 92.25 200 LEU A C 1
ATOM 1671 O O . LEU A 1 200 ? 16.548 1.891 -5.696 1.00 92.25 200 LEU A O 1
ATOM 1675 N N . TYR A 1 201 ? 15.514 0.180 -6.714 1.00 88.12 201 TYR A N 1
ATOM 1676 C CA . TYR A 1 201 ? 16.745 -0.491 -7.156 1.00 88.12 201 TYR A CA 1
ATOM 1677 C C . TYR A 1 201 ? 16.892 -0.589 -8.678 1.00 88.12 201 TYR A C 1
ATOM 1679 O O . TYR A 1 201 ? 17.838 -1.200 -9.169 1.00 88.12 201 TYR A O 1
ATOM 1687 N N . LYS A 1 202 ? 15.972 0.016 -9.436 1.00 85.88 202 LYS A N 1
ATOM 1688 C CA . LYS A 1 202 ? 15.956 -0.039 -10.901 1.00 85.88 202 LYS A CA 1
ATOM 1689 C C . LYS A 1 202 ? 15.989 1.356 -11.523 1.00 85.88 202 LYS A C 1
ATOM 1691 O O . LYS A 1 202 ? 15.339 2.282 -11.035 1.00 85.88 202 LYS A O 1
ATOM 1696 N N . GLY A 1 203 ? 16.709 1.460 -12.642 1.00 84.56 203 GLY A N 1
ATOM 1697 C CA . GLY A 1 203 ? 16.749 2.634 -13.518 1.00 84.56 203 GLY A CA 1
ATOM 1698 C C . GLY A 1 203 ? 17.227 3.921 -12.838 1.00 84.56 203 GLY A C 1
ATOM 1699 O O . GLY A 1 203 ? 17.951 3.894 -11.844 1.00 84.56 203 GLY A O 1
ATOM 1700 N N . ASP A 1 204 ? 16.752 5.059 -13.349 1.00 84.38 204 ASP A N 1
ATOM 1701 C CA . ASP A 1 204 ? 17.117 6.419 -12.905 1.00 84.38 204 ASP A CA 1
ATOM 1702 C C . ASP A 1 204 ? 16.665 6.767 -11.472 1.00 84.38 204 ASP A C 1
ATOM 1704 O O . ASP A 1 204 ? 16.827 7.896 -10.984 1.00 84.38 204 ASP A O 1
ATOM 1708 N N . TYR A 1 205 ? 16.038 5.814 -10.785 1.00 86.19 205 TYR A N 1
ATOM 1709 C CA . TYR A 1 205 ? 15.552 5.962 -9.422 1.00 86.19 205 TYR A CA 1
ATOM 1710 C C . TYR A 1 205 ? 16.371 5.174 -8.402 1.00 86.19 205 TYR A C 1
ATOM 1712 O O . TYR A 1 205 ? 16.032 5.221 -7.224 1.00 86.19 205 TYR A O 1
ATOM 1720 N N . PHE A 1 206 ? 17.448 4.503 -8.823 1.00 87.56 206 PHE A N 1
ATOM 1721 C CA . PHE A 1 206 ? 18.318 3.740 -7.932 1.00 87.56 206 PHE A CA 1
ATOM 1722 C C . PHE A 1 206 ? 18.709 4.537 -6.674 1.00 87.56 206 PHE A C 1
ATOM 1724 O O . PHE A 1 206 ? 19.190 5.668 -6.755 1.00 87.56 206 PHE A O 1
ATOM 1731 N N . GLY A 1 207 ? 18.468 3.946 -5.502 1.00 87.94 207 GLY A N 1
ATOM 1732 C CA . GLY A 1 207 ? 18.767 4.519 -4.189 1.00 87.94 207 GLY A CA 1
ATOM 1733 C C . GLY A 1 207 ? 17.753 5.544 -3.668 1.00 87.94 207 GLY A C 1
ATOM 1734 O O . GLY A 1 207 ? 17.836 5.919 -2.499 1.00 87.94 207 GLY A O 1
ATOM 1735 N N . LYS A 1 208 ? 16.781 5.990 -4.477 1.00 92.50 208 LYS A N 1
ATOM 1736 C CA . LYS A 1 208 ? 15.707 6.884 -4.010 1.00 92.50 208 LYS A CA 1
ATOM 1737 C C . LYS A 1 208 ? 14.715 6.113 -3.144 1.00 92.50 208 LYS A C 1
ATOM 1739 O O . LYS A 1 208 ? 14.492 4.921 -3.359 1.00 92.50 208 LYS A O 1
ATOM 1744 N N . LEU A 1 209 ? 14.096 6.799 -2.186 1.00 95.69 209 LEU A N 1
ATOM 1745 C CA . LEU A 1 209 ? 13.020 6.208 -1.397 1.00 95.69 209 LEU A CA 1
ATOM 1746 C C . LEU A 1 209 ? 11.735 6.158 -2.220 1.00 95.69 209 LEU A C 1
ATOM 1748 O O . LEU A 1 209 ? 11.448 7.084 -2.983 1.00 95.69 209 LEU A O 1
ATOM 1752 N N . CYS A 1 210 ? 10.957 5.092 -2.057 1.00 94.12 210 CYS A N 1
ATOM 1753 C CA . CYS A 1 210 ? 9.649 5.002 -2.678 1.00 94.12 210 CYS A CA 1
ATOM 1754 C C . CYS A 1 210 ? 8.707 6.057 -2.072 1.00 94.12 210 CYS A C 1
ATOM 1756 O O . CYS A 1 210 ? 8.700 6.319 -0.869 1.00 94.12 210 CYS A O 1
ATOM 1758 N N . GLY A 1 211 ? 7.955 6.723 -2.943 1.00 96.31 211 GLY A N 1
ATOM 1759 C CA . GLY A 1 211 ? 7.116 7.860 -2.591 1.00 96.31 211 GLY A CA 1
ATOM 1760 C C . GLY A 1 211 ? 7.693 9.229 -2.952 1.00 96.31 211 GLY A C 1
ATOM 1761 O O . GLY A 1 211 ? 8.897 9.443 -3.113 1.00 96.31 211 GLY A O 1
ATOM 1762 N N . LYS A 1 212 ? 6.787 10.192 -3.122 1.00 97.69 212 LYS A N 1
ATOM 1763 C CA . LYS A 1 212 ? 7.121 11.557 -3.541 1.00 97.69 212 LYS A CA 1
ATOM 1764 C C . LYS A 1 212 ? 6.449 12.569 -2.635 1.00 97.69 212 LYS A C 1
ATOM 1766 O O . LYS A 1 212 ? 5.236 12.519 -2.447 1.00 97.69 212 LYS A O 1
ATOM 1771 N N . LYS A 1 213 ? 7.222 13.538 -2.145 1.00 96.38 213 LYS A N 1
ATOM 1772 C CA . LYS A 1 213 ? 6.703 14.653 -1.340 1.00 96.38 213 LYS A CA 1
ATOM 1773 C C . LYS A 1 213 ? 5.754 15.532 -2.156 1.00 96.38 213 LYS A C 1
ATOM 1775 O O . LYS A 1 213 ? 4.728 15.968 -1.656 1.00 96.38 213 LYS A O 1
ATOM 1780 N N . GLN A 1 214 ? 6.088 15.740 -3.428 1.00 95.88 214 GLN A N 1
ATOM 1781 C CA . GLN A 1 214 ? 5.272 16.451 -4.412 1.00 95.88 214 GLN A CA 1
ATOM 1782 C C . GLN A 1 214 ? 5.522 15.887 -5.814 1.00 95.88 214 GLN A C 1
ATOM 1784 O O . GLN A 1 214 ? 6.458 15.110 -6.022 1.00 95.88 214 GLN A O 1
ATOM 1789 N N . LYS A 1 215 ? 4.712 16.290 -6.800 1.00 94.44 215 LYS A N 1
ATOM 1790 C CA . LYS A 1 215 ? 4.892 15.877 -8.200 1.00 94.44 215 LYS A CA 1
ATOM 1791 C C . LYS A 1 215 ? 6.340 16.106 -8.650 1.00 94.44 215 LYS A C 1
ATOM 1793 O O . LYS A 1 215 ? 6.871 17.206 -8.551 1.00 94.44 215 LYS A O 1
ATOM 1798 N N . GLY A 1 216 ? 6.985 15.030 -9.099 1.00 93.31 216 GLY A N 1
ATOM 1799 C CA . GLY A 1 216 ? 8.372 15.038 -9.580 1.00 93.31 216 GLY A CA 1
ATOM 1800 C C . GLY A 1 216 ? 9.472 14.985 -8.508 1.00 93.31 216 GLY A C 1
ATOM 1801 O O . GLY A 1 216 ? 10.614 14.720 -8.871 1.00 93.31 216 GLY A O 1
ATOM 1802 N N . ILE A 1 217 ? 9.166 15.153 -7.214 1.00 95.94 217 ILE A N 1
ATOM 1803 C CA . ILE A 1 217 ? 10.180 15.174 -6.142 1.00 95.94 217 ILE A CA 1
ATOM 1804 C C . ILE A 1 217 ? 10.062 13.933 -5.257 1.00 95.94 217 ILE A C 1
ATOM 1806 O O . ILE A 1 217 ? 9.142 13.818 -4.445 1.00 95.94 217 ILE A O 1
ATOM 1810 N N . TRP A 1 218 ? 11.017 13.018 -5.418 1.00 96.25 218 TRP A N 1
ATOM 1811 C CA . TRP A 1 218 ? 11.167 11.812 -4.601 1.00 96.25 218 TRP A CA 1
ATOM 1812 C C . TRP A 1 218 ? 11.577 12.132 -3.168 1.00 96.25 218 TRP A C 1
ATOM 1814 O O . TRP A 1 218 ? 12.246 13.134 -2.918 1.00 96.25 218 TRP A O 1
ATOM 1824 N N . LEU A 1 219 ? 11.186 11.259 -2.243 1.00 96.62 219 LEU A N 1
ATOM 1825 C CA . LEU A 1 219 ? 11.643 11.333 -0.863 1.00 96.62 219 LEU A CA 1
ATOM 1826 C C . LEU A 1 219 ? 13.137 11.022 -0.734 1.00 96.62 219 LEU A C 1
ATOM 1828 O O . LEU A 1 219 ? 13.699 10.184 -1.446 1.00 96.62 219 LEU A O 1
ATOM 1832 N N . THR A 1 220 ? 13.753 11.675 0.244 1.00 95.88 220 THR A N 1
ATOM 1833 C CA . THR A 1 220 ? 15.120 11.420 0.698 1.00 95.88 220 THR A CA 1
ATOM 1834 C C . THR A 1 220 ? 15.122 10.847 2.114 1.00 95.88 220 THR A C 1
ATOM 1836 O O . THR A 1 220 ? 14.147 10.984 2.853 1.00 95.88 220 THR A O 1
ATOM 1839 N N . GLU A 1 221 ? 16.235 10.251 2.544 1.00 95.38 221 GLU A N 1
ATOM 1840 C CA . GLU A 1 221 ? 16.381 9.773 3.929 1.00 95.38 221 GLU A CA 1
ATOM 1841 C C . GLU A 1 221 ? 16.189 10.903 4.957 1.00 95.38 221 GLU A C 1
ATOM 1843 O O . GLU A 1 221 ? 15.573 10.700 6.003 1.00 95.38 221 GLU A O 1
ATOM 1848 N N . ASN A 1 222 ? 16.622 12.127 4.637 1.00 96.44 222 ASN A N 1
ATOM 1849 C CA . ASN A 1 222 ? 16.406 13.295 5.494 1.00 96.44 222 ASN A CA 1
ATOM 1850 C C . ASN A 1 222 ? 14.925 13.672 5.628 1.00 96.44 222 ASN A C 1
ATOM 1852 O O . ASN A 1 222 ? 14.529 14.210 6.660 1.00 96.44 222 ASN A O 1
ATOM 1856 N N . ASP A 1 223 ? 14.097 13.387 4.618 1.00 96.56 223 ASP A N 1
ATOM 1857 C CA . ASP A 1 223 ? 12.667 13.676 4.693 1.00 96.56 223 ASP A CA 1
ATOM 1858 C C . ASP A 1 223 ? 11.947 12.790 5.709 1.00 96.56 223 ASP A C 1
ATOM 1860 O O . ASP A 1 223 ? 10.932 13.236 6.241 1.00 96.56 223 ASP A O 1
ATOM 1864 N N . ILE A 1 224 ? 12.452 11.583 5.987 1.00 96.56 224 ILE A N 1
ATOM 1865 C CA . ILE A 1 224 ? 11.821 10.600 6.885 1.00 96.56 224 ILE A CA 1
ATOM 1866 C C . ILE A 1 224 ? 12.522 10.468 8.244 1.00 96.56 224 ILE A C 1
ATOM 1868 O O . ILE A 1 224 ? 11.920 9.996 9.209 1.00 96.56 224 ILE A O 1
ATOM 1872 N N . LYS A 1 225 ? 13.786 10.893 8.344 1.00 95.81 225 LYS A N 1
ATOM 1873 C CA . LYS A 1 225 ? 14.597 10.764 9.557 1.00 95.81 225 LYS A CA 1
ATOM 1874 C C . LYS A 1 225 ? 13.929 11.447 10.753 1.00 95.81 225 LYS A C 1
ATOM 1876 O O . LYS A 1 225 ? 13.563 12.618 10.684 1.00 95.81 225 LYS A O 1
ATOM 1881 N N . ASN A 1 226 ? 13.838 10.723 11.870 1.00 95.62 226 ASN A N 1
ATOM 1882 C CA . ASN A 1 226 ? 13.271 11.191 13.142 1.00 95.62 226 ASN A CA 1
ATOM 1883 C C . ASN A 1 226 ? 11.811 11.673 13.063 1.00 95.62 226 ASN A C 1
ATOM 1885 O O . ASN A 1 226 ? 11.376 12.442 13.919 1.00 95.62 226 ASN A O 1
ATOM 1889 N N . LYS A 1 227 ? 11.052 11.241 12.051 1.00 97.19 227 LYS A N 1
ATOM 1890 C CA . LYS A 1 227 ? 9.622 11.538 11.943 1.00 97.19 227 LYS A CA 1
ATOM 1891 C C . LYS A 1 227 ? 8.789 10.318 12.285 1.00 97.19 227 LYS A C 1
ATOM 1893 O O . LYS A 1 227 ? 9.188 9.187 12.023 1.00 97.19 227 LYS A O 1
ATOM 1898 N N . ASP A 1 228 ? 7.617 10.571 12.851 1.00 97.44 228 ASP A N 1
ATOM 1899 C CA . ASP A 1 228 ? 6.656 9.515 13.153 1.00 97.44 228 ASP A CA 1
ATOM 1900 C C . ASP A 1 228 ? 5.904 9.065 11.891 1.00 97.44 228 ASP A C 1
ATOM 1902 O O . ASP A 1 228 ? 5.728 7.874 11.655 1.00 97.44 228 ASP A O 1
ATOM 1906 N N . PHE A 1 229 ? 5.558 10.029 11.032 1.00 98.44 229 PHE A N 1
ATOM 1907 C CA . PHE A 1 229 ? 5.053 9.823 9.678 1.00 98.44 229 PHE A CA 1
ATOM 1908 C C . PHE A 1 229 ? 5.417 11.014 8.776 1.00 98.44 229 PHE A C 1
ATOM 1910 O O . PHE A 1 229 ? 5.816 12.082 9.253 1.00 98.44 229 PHE A O 1
ATOM 1917 N N . VAL A 1 230 ? 5.273 10.840 7.461 1.00 98.31 230 VAL A N 1
ATOM 1918 C CA . VAL A 1 230 ? 5.475 11.890 6.452 1.00 98.31 230 VAL A CA 1
ATOM 1919 C C . VAL A 1 230 ? 4.287 11.922 5.506 1.00 98.31 230 VAL A C 1
ATOM 1921 O O . VAL A 1 230 ? 4.008 10.923 4.852 1.00 98.31 230 VAL A O 1
ATOM 1924 N N . GLU A 1 231 ? 3.601 13.061 5.403 1.00 98.44 231 GLU A N 1
ATOM 1925 C CA . GLU A 1 231 ? 2.585 13.263 4.366 1.00 98.44 231 GLU A CA 1
ATOM 1926 C C . GLU A 1 231 ? 3.243 13.376 2.989 1.00 98.44 231 GLU A C 1
ATOM 1928 O O . GLU A 1 231 ? 4.252 14.067 2.815 1.00 98.44 231 GLU A O 1
ATOM 1933 N N . VAL A 1 232 ? 2.677 12.667 2.015 1.00 98.56 232 VAL A N 1
ATOM 1934 C CA . VAL A 1 232 ? 3.230 12.551 0.667 1.00 98.56 232 VAL A CA 1
ATOM 1935 C C . VAL A 1 232 ? 2.161 12.736 -0.399 1.00 98.56 232 VAL A C 1
ATOM 1937 O O . VAL A 1 232 ? 0.984 12.405 -0.227 1.00 98.56 232 VAL A O 1
ATOM 1940 N N . TRP A 1 233 ? 2.600 13.221 -1.555 1.00 98.44 233 TRP A N 1
ATOM 1941 C CA . TRP A 1 233 ? 1.779 13.224 -2.757 1.00 98.44 233 TRP A CA 1
ATOM 1942 C C . TRP A 1 233 ? 1.586 11.805 -3.306 1.00 98.44 233 TRP A C 1
ATOM 1944 O O . TRP A 1 233 ? 0.494 11.455 -3.733 1.00 98.44 233 TRP A O 1
ATOM 1954 N N . LEU A 1 234 ? 2.627 10.970 -3.271 1.00 97.88 234 LEU A N 1
ATOM 1955 C CA . LEU A 1 234 ? 2.588 9.614 -3.822 1.00 97.88 234 LEU A CA 1
ATOM 1956 C C . LEU A 1 234 ? 3.165 8.611 -2.831 1.00 97.88 234 LEU A C 1
ATOM 1958 O O . LEU A 1 234 ? 4.248 8.840 -2.294 1.00 97.88 234 LEU A O 1
ATOM 1962 N N . THR A 1 235 ? 2.472 7.486 -2.677 1.00 96.69 235 THR A N 1
ATOM 1963 C CA . THR A 1 235 ? 2.979 6.228 -2.114 1.00 96.69 235 THR A CA 1
ATOM 1964 C C . THR A 1 235 ? 3.084 5.201 -3.242 1.00 96.69 235 THR A C 1
ATOM 1966 O O . THR A 1 235 ? 2.232 5.190 -4.130 1.00 96.69 235 THR A O 1
ATOM 1969 N N . CYS A 1 236 ? 4.123 4.367 -3.235 1.00 95.81 236 CYS A N 1
ATOM 1970 C CA . CYS A 1 236 ? 4.247 3.262 -4.191 1.00 95.81 236 CYS A CA 1
ATOM 1971 C C . CYS A 1 236 ? 3.469 2.035 -3.701 1.00 95.81 236 CYS A C 1
ATOM 1973 O O . CYS A 1 236 ? 3.337 1.830 -2.493 1.00 95.81 236 CYS A O 1
ATOM 1975 N N . PHE A 1 237 ? 2.963 1.198 -4.608 1.00 94.56 237 PHE A N 1
ATOM 1976 C CA . PHE A 1 237 ? 2.118 0.057 -4.230 1.00 94.56 237 PHE A CA 1
ATOM 1977 C C . PHE A 1 237 ? 2.832 -1.081 -3.487 1.00 94.56 237 PHE A C 1
ATOM 1979 O O . PHE A 1 237 ? 2.147 -1.943 -2.944 1.00 94.56 237 PHE A O 1
ATOM 1986 N N . GLY A 1 238 ? 4.163 -1.072 -3.391 1.00 92.44 238 GLY A N 1
ATOM 1987 C CA . GLY A 1 238 ? 4.934 -2.171 -2.808 1.00 92.44 238 GLY A CA 1
ATOM 1988 C C . GLY A 1 238 ? 4.685 -2.486 -1.333 1.00 92.44 238 GLY A C 1
ATOM 1989 O O . GLY A 1 238 ? 4.920 -3.613 -0.911 1.00 92.44 238 GLY A O 1
ATOM 1990 N N . CYS A 1 239 ? 4.191 -1.529 -0.548 1.00 97.06 239 CYS A N 1
ATOM 1991 C CA . CYS A 1 239 ? 3.742 -1.758 0.827 1.00 97.06 239 CYS A CA 1
ATOM 1992 C C . CYS A 1 239 ? 2.763 -0.651 1.227 1.00 97.06 239 CYS A C 1
ATOM 1994 O O . CYS A 1 239 ? 3.135 0.301 1.912 1.00 97.06 239 CYS A O 1
ATOM 1996 N N . THR A 1 240 ? 1.526 -0.730 0.732 1.00 98.56 240 THR A N 1
ATOM 1997 C CA . THR A 1 240 ? 0.506 0.310 0.950 1.00 98.56 240 THR A CA 1
ATOM 1998 C C . THR A 1 240 ? -0.794 -0.286 1.482 1.00 98.56 240 THR A C 1
ATOM 2000 O O . THR A 1 240 ? -1.430 -1.099 0.818 1.00 98.56 240 THR A O 1
ATOM 2003 N N . LEU A 1 241 ? -1.230 0.174 2.652 1.00 98.75 241 LEU A N 1
ATOM 2004 C CA . LEU A 1 241 ? -2.540 -0.071 3.242 1.00 98.75 241 LEU A CA 1
ATOM 2005 C C . LEU A 1 241 ? -3.539 1.000 2.775 1.00 98.75 241 LEU A C 1
ATOM 2007 O O . LEU A 1 241 ? -3.315 2.201 2.922 1.00 98.75 241 LEU A O 1
ATOM 2011 N N . ILE A 1 242 ? -4.662 0.559 2.220 1.00 98.81 242 ILE A N 1
ATOM 2012 C CA . ILE A 1 242 ? -5.709 1.392 1.630 1.00 98.81 242 ILE A CA 1
ATOM 2013 C C . ILE A 1 242 ? -7.013 1.120 2.368 1.00 98.81 242 ILE A C 1
ATOM 2015 O O . ILE A 1 242 ? -7.520 -0.001 2.364 1.00 98.81 242 ILE A O 1
ATOM 2019 N N . SER A 1 243 ? -7.586 2.151 2.977 1.00 98.69 243 SER A N 1
ATOM 2020 C CA . SER A 1 243 ? -8.877 2.045 3.658 1.00 98.69 243 SER A CA 1
ATOM 2021 C C . SER A 1 243 ? -10.047 1.856 2.689 1.00 98.69 243 SER A C 1
ATOM 2023 O O . SER A 1 243 ? -10.032 2.283 1.528 1.00 98.69 243 SER A O 1
ATOM 2025 N N . LYS A 1 244 ? -11.128 1.279 3.212 1.00 98.50 244 LYS A N 1
ATOM 2026 C CA . LYS A 1 244 ? -12.401 1.068 2.516 1.00 98.50 244 LYS A CA 1
ATOM 2027 C C . LYS A 1 244 ? -12.985 2.306 1.869 1.00 98.50 244 LYS A C 1
ATOM 2029 O O . LYS A 1 244 ? -13.563 2.204 0.787 1.00 98.50 244 LYS A O 1
ATOM 2034 N N . ILE A 1 245 ? -12.834 3.473 2.493 1.00 98.50 245 ILE A N 1
ATOM 2035 C CA . ILE A 1 245 ? -13.336 4.718 1.905 1.00 98.50 245 ILE A CA 1
ATOM 2036 C C . ILE A 1 245 ? -12.603 5.057 0.603 1.00 98.50 245 ILE A C 1
ATOM 2038 O O . ILE A 1 245 ? -13.213 5.613 -0.301 1.00 98.50 245 ILE A O 1
ATOM 2042 N N . VAL A 1 246 ? -11.338 4.662 0.455 1.00 98.69 246 VAL A N 1
ATOM 2043 C CA . VAL A 1 246 ? -10.548 4.934 -0.750 1.00 98.69 246 VAL A CA 1
ATOM 2044 C C . VAL A 1 246 ? -10.897 3.933 -1.836 1.00 98.69 246 VAL A C 1
ATOM 2046 O O . VAL A 1 246 ? -11.333 4.322 -2.917 1.00 98.69 246 VAL A O 1
ATOM 2049 N N . PHE A 1 247 ? -10.787 2.633 -1.548 1.00 98.31 247 PHE A N 1
ATOM 2050 C CA . PHE A 1 247 ? -10.964 1.608 -2.578 1.00 98.31 247 PHE A CA 1
ATOM 2051 C C . PHE A 1 247 ? -12.424 1.462 -3.053 1.00 98.31 247 PHE A C 1
ATOM 2053 O O . PHE A 1 247 ? -12.686 0.905 -4.121 1.00 98.31 247 PHE A O 1
ATOM 2060 N N . ARG A 1 248 ? -13.404 1.993 -2.308 1.00 98.38 248 ARG A N 1
ATOM 2061 C CA . ARG A 1 248 ? -14.787 2.136 -2.796 1.00 98.38 248 ARG A CA 1
ATOM 2062 C C . ARG A 1 248 ? -14.957 3.248 -3.827 1.00 98.38 248 ARG A C 1
ATOM 2064 O O . ARG A 1 248 ? -15.811 3.107 -4.697 1.00 98.38 248 ARG A O 1
ATOM 2071 N N . ASN A 1 249 ? -14.166 4.315 -3.730 1.00 98.56 249 ASN A N 1
ATOM 2072 C CA . ASN A 1 249 ? -14.307 5.514 -4.558 1.00 98.56 249 ASN A CA 1
ATOM 2073 C C . ASN A 1 249 ? -13.304 5.572 -5.720 1.00 98.56 249 ASN A C 1
ATOM 2075 O O . ASN A 1 249 ? -13.583 6.207 -6.733 1.00 98.56 249 ASN A O 1
ATOM 2079 N N . ILE A 1 250 ? -12.161 4.891 -5.609 1.00 98.44 250 ILE A N 1
ATOM 2080 C CA . ILE A 1 250 ? -11.090 4.931 -6.609 1.00 98.44 250 ILE A CA 1
ATOM 2081 C C . ILE A 1 250 ? -10.902 3.550 -7.233 1.00 98.44 250 ILE A C 1
ATOM 2083 O O . ILE A 1 250 ? -10.606 2.581 -6.539 1.00 98.44 250 ILE A O 1
ATOM 2087 N N . ALA A 1 251 ? -11.056 3.470 -8.556 1.00 98.12 251 ALA A N 1
ATOM 2088 C CA . ALA A 1 251 ? -10.750 2.281 -9.348 1.00 98.12 251 ALA A CA 1
ATOM 2089 C C . ALA A 1 251 ? -9.282 2.271 -9.808 1.00 98.12 251 ALA A C 1
ATOM 2091 O O . ALA A 1 251 ? -8.698 3.328 -10.055 1.00 98.12 251 ALA A O 1
ATOM 2092 N N . PHE A 1 252 ? -8.706 1.080 -9.989 1.00 97.25 252 PHE A N 1
ATOM 2093 C CA . PHE A 1 252 ? -7.331 0.922 -10.480 1.00 97.25 252 PHE A CA 1
ATOM 2094 C C . PHE A 1 252 ? -7.323 0.750 -12.004 1.00 97.25 252 PHE A C 1
ATOM 2096 O O . PHE A 1 252 ? -7.421 -0.360 -12.519 1.00 97.25 252 PHE A O 1
ATOM 2103 N N . THR A 1 253 ? -7.231 1.854 -12.748 1.00 95.38 253 THR A N 1
ATOM 2104 C CA . THR A 1 253 ? -7.405 1.839 -14.214 1.00 95.38 253 THR A CA 1
ATOM 2105 C C . THR A 1 253 ? -6.111 1.677 -15.008 1.00 95.38 253 THR A C 1
ATOM 2107 O O . THR A 1 253 ? -6.149 1.120 -16.104 1.00 95.38 253 THR A O 1
ATOM 2110 N N . THR A 1 254 ? -4.976 2.145 -14.486 1.00 94.25 254 THR A N 1
ATOM 2111 C CA . THR A 1 254 ? -3.709 2.194 -15.243 1.00 94.25 254 THR A CA 1
ATOM 2112 C C . THR A 1 254 ? -2.579 1.386 -14.623 1.00 94.25 254 THR A C 1
ATOM 2114 O O . THR A 1 254 ? -1.621 1.068 -15.318 1.00 94.25 254 THR A O 1
ATOM 2117 N N . GLY A 1 255 ? -2.683 1.038 -13.336 1.00 91.94 255 GLY A N 1
ATOM 2118 C CA . GLY A 1 255 ? -1.615 0.365 -12.596 1.00 91.94 255 GLY A CA 1
ATOM 2119 C C . GLY A 1 255 ? -0.413 1.263 -12.293 1.00 91.94 255 GLY A C 1
ATOM 2120 O O . GLY A 1 255 ? 0.617 0.765 -11.859 1.00 91.94 255 GLY A O 1
ATOM 2121 N N . ILE A 1 256 ? -0.537 2.574 -12.523 1.00 95.06 256 ILE A N 1
ATOM 2122 C CA . ILE A 1 256 ? 0.507 3.568 -12.276 1.00 95.06 256 ILE A CA 1
ATOM 2123 C C . ILE A 1 256 ? 0.237 4.253 -10.931 1.00 95.06 256 ILE A C 1
ATOM 2125 O O . ILE A 1 256 ? -0.814 4.874 -10.754 1.00 95.06 256 ILE A O 1
ATOM 2129 N N . ASP A 1 257 ? 1.215 4.226 -10.020 1.00 95.88 257 ASP A N 1
ATOM 2130 C CA . ASP A 1 257 ? 1.139 4.880 -8.700 1.00 95.88 257 ASP A CA 1
ATOM 2131 C C . ASP A 1 257 ? 0.697 6.353 -8.788 1.00 95.88 257 ASP A C 1
ATOM 2133 O O . ASP A 1 257 ? -0.112 6.838 -7.999 1.00 95.88 257 ASP A O 1
ATOM 2137 N N . GLY A 1 258 ? 1.224 7.082 -9.779 1.00 96.75 258 GLY A N 1
ATOM 2138 C CA . GLY A 1 258 ? 0.935 8.500 -9.997 1.00 96.75 258 GLY A CA 1
ATOM 2139 C C . GLY A 1 258 ? -0.513 8.796 -10.378 1.00 96.75 258 GLY A C 1
ATOM 2140 O O . GLY A 1 258 ? -1.041 9.830 -9.973 1.00 96.75 258 GLY A O 1
ATOM 2141 N N . ASP A 1 259 ? -1.175 7.894 -11.101 1.00 97.19 259 ASP A N 1
ATOM 2142 C CA . ASP A 1 259 ? -2.585 8.069 -11.457 1.00 97.19 259 ASP A CA 1
ATOM 2143 C C . ASP A 1 259 ? -3.483 7.825 -10.248 1.00 97.19 259 ASP A C 1
ATOM 2145 O O . ASP A 1 259 ? -4.424 8.583 -10.012 1.00 97.19 259 ASP A O 1
ATOM 2149 N N . PHE A 1 260 ? -3.145 6.827 -9.428 1.00 97.88 260 PHE A N 1
ATOM 2150 C CA . PHE A 1 260 ? -3.806 6.615 -8.144 1.00 97.88 260 PHE A CA 1
ATOM 2151 C C . PHE A 1 260 ? -3.611 7.814 -7.206 1.00 97.88 260 PHE A C 1
ATOM 2153 O O . PHE A 1 260 ? -4.573 8.278 -6.598 1.00 97.88 260 PHE A O 1
ATOM 2160 N N . ALA A 1 261 ? -2.402 8.382 -7.149 1.00 98.12 261 ALA A N 1
ATOM 2161 C CA . ALA A 1 261 ? -2.135 9.610 -6.406 1.00 98.12 261 ALA A CA 1
ATOM 2162 C C . ALA A 1 261 ? -3.005 10.782 -6.898 1.00 98.12 261 ALA A C 1
ATOM 2164 O O . ALA A 1 261 ? -3.662 11.429 -6.087 1.00 98.12 261 ALA A O 1
ATOM 2165 N N . ASN A 1 262 ? -3.095 11.012 -8.211 1.00 98.12 262 ASN A N 1
ATOM 2166 C CA . ASN A 1 262 ? -3.975 12.051 -8.759 1.00 98.12 262 ASN A CA 1
ATOM 2167 C C . ASN A 1 262 ? -5.444 11.824 -8.365 1.00 98.12 262 ASN A C 1
ATOM 2169 O O . ASN A 1 262 ? -6.119 12.769 -7.968 1.00 98.12 262 ASN A O 1
ATOM 2173 N N . LYS A 1 263 ? -5.935 10.578 -8.405 1.00 98.38 263 LYS A N 1
ATOM 2174 C CA . LYS A 1 263 ? -7.299 10.263 -7.958 1.00 98.38 263 LYS A CA 1
ATOM 2175 C C . LYS A 1 263 ? -7.499 10.506 -6.468 1.00 98.38 263 LYS A C 1
ATOM 2177 O O . LYS A 1 263 ? -8.516 11.066 -6.083 1.00 98.38 263 LYS A O 1
ATOM 2182 N N . CYS A 1 264 ? -6.534 10.160 -5.627 1.00 98.44 264 CYS A N 1
ATOM 2183 C CA . CYS A 1 264 ? -6.600 10.504 -4.210 1.00 98.44 264 CYS A CA 1
ATOM 2184 C C . CYS A 1 264 ? -6.674 12.028 -3.993 1.00 98.44 264 CYS A C 1
ATOM 2186 O O . CYS A 1 264 ? -7.448 12.456 -3.144 1.00 98.44 264 CYS A O 1
ATOM 2188 N N . ASP A 1 265 ? -5.972 12.845 -4.792 1.00 98.31 265 ASP A N 1
ATOM 2189 C CA . ASP A 1 265 ? -6.095 14.314 -4.732 1.00 98.31 265 ASP A CA 1
ATOM 2190 C C . ASP A 1 265 ? -7.508 14.783 -5.117 1.00 98.31 265 ASP A C 1
ATOM 2192 O O . ASP A 1 265 ? -8.086 15.610 -4.415 1.00 98.31 265 ASP A O 1
ATOM 2196 N N . GLU A 1 266 ? -8.092 14.224 -6.187 1.00 98.31 266 GLU A N 1
ATOM 2197 C CA . GLU A 1 266 ? -9.461 14.540 -6.637 1.00 98.31 266 GLU A CA 1
ATOM 2198 C C . GLU A 1 266 ? -10.516 14.287 -5.543 1.00 98.31 266 GLU A C 1
ATOM 2200 O O . GLU A 1 266 ? -11.487 15.034 -5.440 1.00 98.31 266 GLU A O 1
ATOM 2205 N N . PHE A 1 267 ? -10.317 13.261 -4.708 1.00 98.25 267 PHE A N 1
ATOM 2206 C CA . PHE A 1 267 ? -11.208 12.913 -3.594 1.00 98.25 267 PHE A CA 1
ATOM 2207 C C . PHE A 1 267 ? -10.775 13.495 -2.234 1.00 98.25 267 PHE A C 1
ATOM 2209 O O . PHE A 1 267 ? -11.446 13.261 -1.229 1.00 98.25 267 PHE A O 1
ATOM 2216 N N . GLY A 1 268 ? -9.665 14.237 -2.169 1.00 98.25 268 GLY A N 1
ATOM 2217 C CA . GLY A 1 268 ? -9.138 14.791 -0.917 1.00 98.25 268 GLY A CA 1
ATOM 2218 C C . GLY A 1 268 ? -8.583 13.745 0.062 1.00 98.25 268 GLY A C 1
ATOM 2219 O O . GLY A 1 268 ? -8.525 13.990 1.268 1.00 98.25 268 GLY A O 1
ATOM 2220 N N . PHE A 1 269 ? -8.178 12.570 -0.424 1.00 98.56 269 PHE A N 1
ATOM 2221 C CA . PHE A 1 269 ? -7.593 11.518 0.402 1.00 98.56 269 PHE A CA 1
ATOM 2222 C C . PHE A 1 269 ? -6.105 11.762 0.653 1.00 98.56 269 PHE A C 1
ATOM 2224 O O . PHE A 1 269 ? -5.275 11.723 -0.258 1.00 98.56 269 PHE A O 1
ATOM 2231 N N . LYS A 1 270 ? -5.763 11.958 1.928 1.00 98.56 270 LYS A N 1
ATOM 2232 C CA . LYS A 1 270 ? -4.375 12.067 2.385 1.00 98.56 270 LYS A CA 1
ATOM 2233 C C . LYS A 1 270 ? -3.641 10.736 2.247 1.00 98.56 270 LYS A C 1
ATOM 2235 O O . LYS A 1 270 ? -4.240 9.668 2.389 1.00 98.56 270 LYS A O 1
ATOM 2240 N N . ARG A 1 271 ? -2.327 10.816 2.036 1.00 98.62 271 ARG A N 1
ATOM 2241 C CA . ARG A 1 271 ? -1.423 9.662 2.047 1.00 98.62 271 ARG A CA 1
ATOM 2242 C C . ARG A 1 271 ? -0.231 9.964 2.937 1.00 98.62 271 ARG A C 1
ATOM 2244 O O . ARG A 1 271 ? 0.302 11.073 2.891 1.00 98.62 271 ARG A O 1
ATOM 2251 N N . ILE A 1 272 ? 0.201 8.975 3.704 1.00 98.75 272 ILE A N 1
ATOM 2252 C CA . ILE A 1 272 ? 1.382 9.090 4.560 1.00 98.75 272 ILE A CA 1
ATOM 2253 C C . ILE A 1 272 ? 2.310 7.893 4.383 1.00 98.75 272 ILE A C 1
ATOM 2255 O O . ILE A 1 272 ? 1.868 6.787 4.076 1.00 98.75 272 ILE A O 1
ATOM 2259 N N . ILE A 1 273 ? 3.596 8.126 4.619 1.00 98.56 273 ILE A N 1
ATOM 2260 C CA . ILE A 1 273 ? 4.618 7.092 4.773 1.00 98.56 273 ILE A CA 1
ATOM 2261 C C . ILE A 1 273 ? 5.017 6.996 6.241 1.00 98.56 273 ILE A C 1
ATOM 2263 O O . ILE A 1 273 ? 5.186 8.025 6.900 1.00 98.56 273 ILE A O 1
ATOM 2267 N N . ILE A 1 274 ? 5.193 5.768 6.730 1.00 98.56 274 ILE A N 1
ATOM 2268 C CA . ILE A 1 274 ? 5.578 5.445 8.105 1.00 98.56 274 ILE A CA 1
ATOM 2269 C C . ILE A 1 274 ? 7.059 5.035 8.138 1.00 98.56 274 ILE A C 1
ATOM 2271 O O . ILE A 1 274 ? 7.390 3.913 7.750 1.00 98.56 274 ILE A O 1
ATOM 2275 N N . PRO A 1 275 ? 7.976 5.893 8.633 1.00 97.69 275 PRO A N 1
ATOM 2276 C CA . PRO A 1 275 ? 9.416 5.610 8.661 1.00 97.69 275 PRO A CA 1
ATOM 2277 C C . PRO A 1 275 ? 9.829 4.402 9.515 1.00 97.69 275 PRO A C 1
ATOM 2279 O O . PRO A 1 275 ? 10.964 3.942 9.412 1.00 97.69 275 PRO A O 1
ATOM 2282 N N . LYS A 1 276 ? 8.934 3.883 10.365 1.00 97.81 276 LYS A N 1
ATOM 2283 C CA . LYS A 1 276 ? 9.161 2.646 11.132 1.00 97.81 276 LYS A CA 1
ATOM 2284 C C . LYS A 1 276 ? 8.977 1.383 10.285 1.00 97.81 276 LYS A C 1
ATOM 2286 O O . LYS A 1 276 ? 9.551 0.354 10.616 1.00 97.81 276 LYS A O 1
ATOM 2291 N N . VAL A 1 277 ? 8.226 1.462 9.184 1.00 98.12 277 VAL A N 1
ATOM 2292 C CA . VAL A 1 277 ? 7.946 0.325 8.297 1.00 98.12 277 VAL A CA 1
ATOM 2293 C C . VAL A 1 277 ? 8.888 0.385 7.100 1.00 98.12 277 VAL A C 1
ATOM 2295 O O . VAL A 1 277 ? 8.534 0.851 6.015 1.00 98.12 277 VAL A O 1
ATOM 2298 N N . PHE A 1 278 ? 10.122 -0.063 7.317 1.00 97.44 278 PHE A N 1
ATOM 2299 C CA . PHE A 1 278 ? 11.114 -0.181 6.256 1.00 97.44 278 PHE A CA 1
ATOM 2300 C C . PHE A 1 278 ? 11.063 -1.567 5.606 1.00 97.44 278 PHE A C 1
ATOM 2302 O O . PHE A 1 278 ? 11.342 -2.575 6.252 1.00 97.44 278 PHE A O 1
ATOM 2309 N N . CYS A 1 279 ? 10.720 -1.614 4.323 1.00 97.38 279 CYS A N 1
ATOM 2310 C CA . CYS A 1 279 ? 10.598 -2.844 3.552 1.00 97.38 279 CYS A CA 1
ATOM 2311 C C . CYS A 1 279 ? 11.878 -3.104 2.751 1.00 97.38 279 CYS A C 1
ATOM 2313 O O . CYS A 1 279 ? 12.488 -2.186 2.198 1.00 97.38 279 CYS A O 1
ATOM 2315 N N . GLY A 1 280 ? 12.283 -4.370 2.677 1.00 95.25 280 GLY A N 1
ATOM 2316 C CA . GLY A 1 280 ? 13.357 -4.796 1.786 1.00 95.25 280 GLY A CA 1
ATOM 2317 C C . GLY A 1 280 ? 12.862 -4.952 0.351 1.00 95.25 280 GLY A C 1
ATOM 2318 O O . GLY A 1 280 ? 11.672 -5.148 0.117 1.00 95.25 280 GLY A O 1
ATOM 2319 N N . HIS A 1 281 ? 13.789 -4.935 -0.597 1.00 93.19 281 HIS A N 1
ATOM 2320 C CA . HIS A 1 281 ? 13.540 -5.330 -1.981 1.00 93.19 281 HIS A CA 1
ATOM 2321 C C . HIS A 1 281 ? 14.351 -6.564 -2.350 1.00 93.19 281 HIS A C 1
ATOM 2323 O O . HIS A 1 281 ? 15.459 -6.734 -1.856 1.00 93.19 281 HIS A O 1
ATOM 2329 N N . ILE A 1 282 ? 13.824 -7.413 -3.222 1.00 91.38 282 ILE A N 1
ATOM 2330 C CA . ILE A 1 282 ? 14.543 -8.538 -3.812 1.00 91.38 282 ILE A CA 1
ATOM 2331 C C . ILE A 1 282 ? 14.844 -8.193 -5.266 1.00 91.38 282 ILE A C 1
ATOM 2333 O O . ILE A 1 282 ? 13.935 -8.018 -6.070 1.00 91.38 282 ILE A O 1
ATOM 2337 N N . ASP A 1 283 ? 16.121 -8.114 -5.620 1.00 88.50 283 ASP A N 1
ATOM 2338 C CA . ASP A 1 283 ? 16.494 -7.927 -7.018 1.00 88.50 283 ASP A CA 1
ATOM 2339 C C . ASP A 1 283 ? 16.288 -9.197 -7.863 1.00 88.50 283 ASP A C 1
ATOM 2341 O O . ASP A 1 283 ? 15.776 -10.224 -7.417 1.00 88.50 283 ASP A O 1
ATOM 2345 N N . GLU A 1 284 ? 16.654 -9.127 -9.139 1.00 85.69 284 GLU A N 1
ATOM 2346 C CA . GLU A 1 284 ? 16.428 -10.223 -10.089 1.00 85.69 284 GLU A CA 1
ATOM 2347 C C . GLU A 1 284 ? 17.298 -11.455 -9.801 1.00 85.69 284 GLU A C 1
ATOM 2349 O O . GLU A 1 284 ? 16.939 -12.561 -10.198 1.00 85.69 284 GLU A O 1
ATOM 2354 N N . GLU A 1 285 ? 18.392 -11.279 -9.056 1.00 86.75 285 GLU A N 1
ATOM 2355 C CA . GLU A 1 285 ? 19.297 -12.343 -8.610 1.00 86.75 285 GLU A CA 1
ATOM 2356 C C . GLU A 1 285 ? 18.866 -12.933 -7.256 1.00 86.75 285 GLU A C 1
ATOM 2358 O O . GLU A 1 285 ? 19.468 -13.879 -6.743 1.00 86.75 285 GLU A O 1
ATOM 2363 N N . GLY A 1 286 ? 17.801 -12.397 -6.655 1.00 85.06 286 GLY A N 1
ATOM 2364 C CA . GLY A 1 286 ? 17.299 -12.852 -5.367 1.00 85.06 286 GLY A CA 1
ATOM 2365 C C . GLY A 1 286 ? 18.033 -12.251 -4.164 1.00 85.06 286 GLY A C 1
ATOM 2366 O O . GLY A 1 286 ? 17.828 -12.743 -3.041 1.00 85.06 286 GLY A O 1
ATOM 2367 N N . LYS A 1 287 ? 18.878 -11.231 -4.372 1.00 89.69 287 LYS A N 1
ATOM 2368 C CA . LYS A 1 287 ? 19.593 -10.507 -3.318 1.00 89.69 287 LYS A CA 1
ATOM 2369 C C . LYS A 1 287 ? 18.681 -9.451 -2.703 1.00 89.69 287 LYS A C 1
ATOM 2371 O O . LYS A 1 287 ? 17.904 -8.780 -3.375 1.00 89.69 287 LYS A O 1
ATOM 2376 N N . ILE A 1 288 ? 18.787 -9.324 -1.382 1.00 89.94 288 ILE A N 1
ATOM 2377 C CA . ILE A 1 288 ? 17.988 -8.377 -0.610 1.00 89.94 288 ILE A CA 1
ATOM 2378 C C . ILE A 1 288 ? 18.686 -7.015 -0.596 1.00 89.94 288 ILE A C 1
ATOM 2380 O O . ILE A 1 288 ? 19.832 -6.898 -0.160 1.00 89.94 288 ILE A O 1
ATOM 2384 N N . ILE A 1 289 ? 17.963 -5.993 -1.031 1.00 87.31 289 ILE A N 1
ATOM 2385 C CA . ILE A 1 289 ? 18.339 -4.585 -1.018 1.00 87.31 289 ILE A CA 1
ATOM 2386 C C . ILE A 1 289 ? 17.631 -3.910 0.158 1.00 87.31 289 ILE A C 1
ATOM 2388 O O . ILE A 1 289 ? 16.429 -4.092 0.369 1.00 87.31 289 ILE A O 1
ATOM 2392 N N . ARG A 1 290 ? 18.406 -3.157 0.938 1.00 85.25 290 ARG A N 1
ATOM 2393 C CA . ARG A 1 290 ? 17.987 -2.364 2.095 1.00 85.25 290 ARG A CA 1
ATOM 2394 C C . ARG A 1 290 ? 18.566 -0.951 1.967 1.00 85.25 290 ARG A C 1
ATOM 2396 O O . ARG A 1 290 ? 19.627 -0.819 1.324 1.00 85.25 290 ARG A O 1
#

InterPro domains:
  IPR029044 Nucleotide-diphospho-sugar transferases [G3DSA:3.90.550.10] (88-287)
  IPR029044 Nucleotide-diphospho-sugar transferases [SSF53448] (154-286)

Foldseek 3Di:
DDWDWDFDDDDDDDDDDDDDDPDDDDQDDDDQKGKDWDDPPDGIFTWDADPPDDCVQFPDWDWDDDPNTIIIITDGDPDDGPGPRPPVPPPDAAEEEEEEADPDPQVQQVVLVVLLVVLRVNVRHHYDYDYHHDQPFDCDPPRVQVRLQVRQQVSLVVCVVVVGFKYWFAYNFKRWDSPLVVLQVVCCVVFQKEFEWEQDCDDPRGRFIAFAQDVPHTDDPVQQPPDQKHWGLFGQRNTMMHGPVLSVQDGRRGSDRNVSSVVCVVVVTIYMYGHVTYMWGQDPVRDTHD

Mean predicted aligned error: 13.18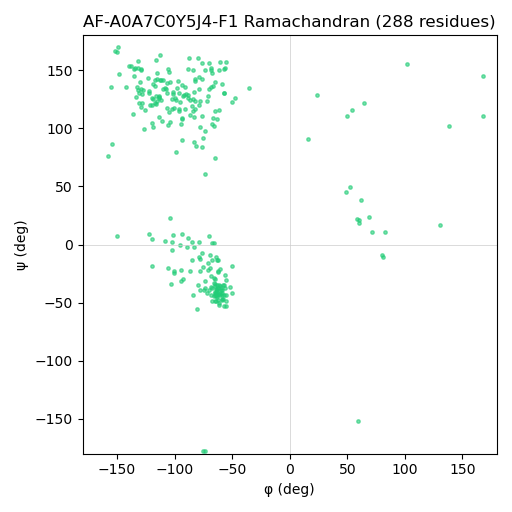 Å

Radius of gyration: 23.52 Å; Cα contacts (8 Å, |Δi|>4): 497; chains: 1; bounding box: 62×36×68 Å

pLDDT: mean 76.86, std 26.56, range [20.27, 98.81]

Secondary structure (DSSP, 8-state):
----B----------------SS------BTTBEEEEE-TT----B----TT--GGG--EEEEEEETTEEEEEEE--SS---------GGGSS-EEEEEEE-SS--HHHHHHHHHHHHHHHTTT-EEEEEE----SS-SSTTHHHHHHHHHHHHHHHHHHHTT-SEEEEEETTEE--TTHHHHHHTTTTT-SEEEEE-B--SGGGTTPEEEEEETTEEE-HHHHTT-S-EE-SB--TTEEEEEHHHHHH---SS--HHHHHHHHHHTT--EEEEEEEEPEEE-TTSPEE-